Protein AF-A0A397VXV8-F1 (afdb_monomer)

Organism: NCBI:txid44941

Mean predicted aligned error: 9.86 Å

Solvent-accessible surface area (backbone atoms only — not comparable to full-atom values): 11620 Å² total; per-residue (Å²): 136,86,85,80,82,83,76,81,49,78,69,55,56,63,75,58,71,51,72,35,66,44,69,49,73,47,78,60,84,96,50,93,65,81,70,52,74,34,79,74,42,76,41,85,61,78,70,56,44,79,78,46,77,40,69,34,58,24,64,79,79,66,30,33,36,32,41,37,33,39,35,41,87,88,50,73,75,44,32,36,38,39,31,30,33,92,86,52,50,74,76,46,77,44,81,47,76,51,76,89,83,53,80,87,82,42,65,42,58,36,29,45,35,26,33,33,44,51,46,77,48,79,59,85,66,31,27,39,35,29,52,49,39,25,26,72,85,66,45,75,51,87,74,44,84,85,33,68,64,42,62,15,30,70,81,55,46,69,52,75,44,86,86,34,31,35,39,33,43,36,49,62,56,100,87,49,75,47,70,50,79,41,81,57,77,78,37,42,80,83,72,86,75,72,131

Foldseek 3Di:
DDDDDDDCDPVNVVVVPALDWDKDFQDDDVDPDDTDIETQDGDNDHAKDWPDKEKDAAQLVAAIKIKIWMQGPPDGIWIWIWTAHSVRHTPDIDTDQAPPNDDQPDWHAFRLFFIWRWDWDDDPQKIKIATFTAGNVRDTDPPGPPRHIAMATNVKDWDQDNQQKIWTWHYADPPDTDIDIHRDDRRYDNPPDDD

Structure (mmCIF, N/CA/C/O backbone):
data_AF-A0A397VXV8-F1
#
_entry.id   AF-A0A397VXV8-F1
#
loop_
_atom_site.group_PDB
_atom_site.id
_atom_site.type_symbol
_atom_site.label_atom_id
_atom_site.label_alt_id
_atom_site.label_comp_id
_atom_site.label_asym_id
_atom_site.label_entity_id
_atom_site.label_seq_id
_atom_site.pdbx_PDB_ins_code
_atom_site.Cartn_x
_atom_site.Cartn_y
_atom_site.Cartn_z
_atom_site.occupancy
_atom_site.B_iso_or_equiv
_atom_site.auth_seq_id
_atom_site.auth_comp_id
_atom_site.auth_asym_id
_atom_site.auth_atom_id
_atom_site.pdbx_PDB_model_num
ATOM 1 N N . MET A 1 1 ? -15.900 16.681 -17.731 1.00 28.14 1 MET A N 1
ATOM 2 C CA . MET A 1 1 ? -15.410 16.298 -16.390 1.00 28.14 1 MET A CA 1
ATOM 3 C C . MET A 1 1 ? -16.217 17.082 -15.369 1.00 28.14 1 MET A C 1
ATOM 5 O O . MET A 1 1 ? -16.084 18.295 -15.317 1.00 28.14 1 MET A O 1
ATOM 9 N N . THR A 1 2 ? -17.135 16.436 -14.651 1.00 23.17 2 THR A N 1
ATOM 10 C CA . THR A 1 2 ? -18.029 17.133 -13.712 1.00 23.17 2 THR A CA 1
ATOM 11 C C . THR A 1 2 ? -17.430 17.034 -12.317 1.00 23.17 2 THR A C 1
ATOM 13 O O . THR A 1 2 ? -17.533 15.993 -11.671 1.00 23.17 2 THR A O 1
ATOM 16 N N . ILE A 1 3 ? -16.760 18.095 -11.873 1.00 25.59 3 ILE A N 1
ATOM 17 C CA . ILE A 1 3 ? -16.232 18.193 -10.509 1.00 25.59 3 ILE A CA 1
ATOM 18 C C . ILE A 1 3 ? -17.436 18.326 -9.573 1.00 25.59 3 ILE A 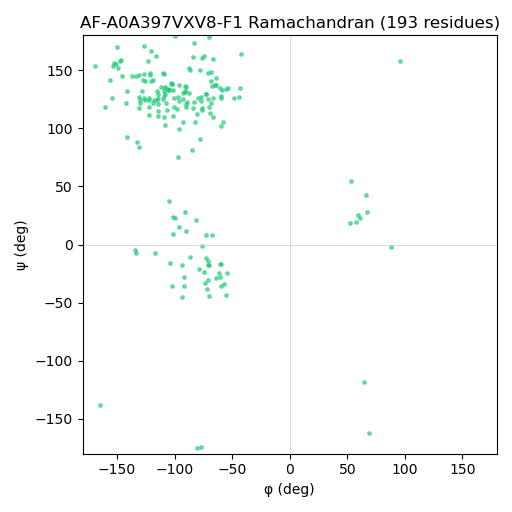C 1
ATOM 20 O O . ILE A 1 3 ? -18.177 19.304 -9.638 1.00 25.59 3 ILE A O 1
ATOM 24 N N . ARG A 1 4 ? -17.672 17.308 -8.741 1.00 30.30 4 ARG A N 1
ATOM 25 C CA . ARG A 1 4 ? -18.711 17.344 -7.708 1.00 30.30 4 ARG A CA 1
ATOM 26 C C . ARG A 1 4 ? -18.092 17.834 -6.409 1.00 30.30 4 ARG A C 1
ATOM 28 O O . ARG A 1 4 ? -17.369 17.099 -5.745 1.00 30.30 4 ARG A O 1
ATOM 35 N N . THR A 1 5 ? -18.383 19.076 -6.058 1.00 30.22 5 THR A N 1
ATOM 36 C CA . THR A 1 5 ? -18.005 19.662 -4.773 1.00 30.22 5 THR A CA 1
ATOM 37 C C . THR A 1 5 ? -19.007 19.195 -3.718 1.00 30.22 5 THR A C 1
ATOM 39 O O . THR A 1 5 ? -20.184 19.546 -3.781 1.00 30.22 5 THR A O 1
ATOM 42 N N . PHE A 1 6 ? -18.570 18.373 -2.764 1.00 40.28 6 PHE A N 1
ATOM 43 C CA . PHE A 1 6 ? -19.412 17.966 -1.640 1.00 40.28 6 PHE A CA 1
ATOM 44 C C . PHE A 1 6 ? -19.384 19.062 -0.573 1.00 40.28 6 PHE A C 1
ATOM 46 O O . PHE A 1 6 ? -18.397 19.227 0.140 1.00 40.28 6 PHE A O 1
ATOM 53 N N . THR A 1 7 ? -20.464 19.828 -0.455 1.00 37.56 7 THR A N 1
ATOM 54 C CA . THR A 1 7 ? -20.670 20.724 0.684 1.00 37.56 7 THR A CA 1
ATOM 55 C C . THR A 1 7 ? -21.090 19.893 1.895 1.00 37.56 7 THR A C 1
ATOM 57 O O . THR A 1 7 ? -22.139 19.249 1.901 1.00 37.56 7 THR A O 1
ATOM 60 N N . SER A 1 8 ? -20.246 19.883 2.928 1.00 40.56 8 SER A N 1
ATOM 61 C CA . SER A 1 8 ? -20.565 19.301 4.234 1.00 40.56 8 SER A CA 1
ATOM 62 C C . SER A 1 8 ? -21.815 19.984 4.793 1.00 40.56 8 SER A C 1
ATOM 64 O O . SER A 1 8 ? -21.759 21.127 5.247 1.00 40.56 8 SER A O 1
ATOM 66 N N . ASN A 1 9 ? -22.953 19.293 4.762 1.00 45.66 9 ASN A N 1
ATOM 67 C CA . ASN A 1 9 ? -24.168 19.771 5.409 1.00 45.66 9 ASN A CA 1
ATOM 68 C C . ASN A 1 9 ? -23.972 19.748 6.939 1.00 45.66 9 ASN A C 1
ATOM 70 O O . ASN A 1 9 ? -23.256 18.889 7.456 1.00 45.66 9 ASN A O 1
ATOM 74 N N . LYS A 1 10 ? -24.597 20.672 7.679 1.00 45.91 10 LYS A N 1
ATOM 75 C CA . LYS A 1 10 ? -24.373 20.880 9.131 1.00 45.91 10 LYS A CA 1
ATOM 76 C C . LYS A 1 10 ? -24.567 19.601 9.972 1.00 45.91 10 LYS A C 1
ATOM 78 O O . LYS A 1 10 ? -23.968 19.460 11.029 1.00 45.91 10 LYS A O 1
ATOM 83 N N . THR A 1 11 ? -25.360 18.653 9.474 1.00 46.97 11 THR A N 1
ATOM 84 C CA . THR A 1 11 ? -25.608 17.319 10.041 1.00 46.97 11 THR A CA 1
ATOM 85 C C . THR A 1 11 ? -24.450 16.326 9.880 1.00 46.97 11 THR A C 1
ATOM 87 O O . THR A 1 11 ? -24.231 15.528 10.784 1.00 46.97 11 THR A O 1
ATOM 90 N N . LEU A 1 12 ? -23.673 16.386 8.791 1.00 47.75 12 LEU A N 1
ATOM 91 C CA . LEU A 1 12 ? -22.463 15.566 8.616 1.00 47.75 12 LEU A CA 1
ATOM 92 C C . LEU A 1 12 ? -21.334 16.056 9.530 1.00 47.75 12 LEU A C 1
ATOM 94 O O . LEU A 1 12 ? -20.648 15.247 10.141 1.00 47.75 12 LEU A O 1
ATOM 98 N N . ALA A 1 13 ? -21.201 17.375 9.702 1.00 49.34 13 ALA A N 1
ATOM 99 C CA . ALA A 1 13 ? -20.210 17.968 10.601 1.00 49.34 13 ALA A CA 1
ATOM 100 C C . ALA A 1 13 ? -20.376 17.516 12.069 1.00 49.34 13 ALA A C 1
ATOM 102 O O . ALA A 1 13 ? -19.383 17.288 12.751 1.00 49.34 13 ALA A O 1
ATOM 103 N N . VAL A 1 14 ? -21.617 17.323 12.540 1.00 49.56 14 VAL A N 1
ATOM 104 C CA . VAL A 1 14 ? -21.907 16.782 13.886 1.00 49.56 14 VAL A CA 1
ATOM 105 C C . VAL A 1 14 ? -21.567 15.290 13.985 1.00 49.56 14 VAL A C 1
ATOM 107 O O . VAL A 1 14 ? -21.151 14.826 15.039 1.00 49.56 14 VAL A O 1
ATOM 110 N N . GLN A 1 15 ? -21.681 14.540 12.886 1.00 46.50 15 GLN A N 1
ATOM 111 C CA . GLN A 1 15 ? -21.292 13.127 12.819 1.00 46.50 15 GLN A CA 1
ATOM 112 C C . GLN A 1 15 ? -19.762 12.930 12.854 1.00 46.50 15 GLN A C 1
ATOM 114 O O . GLN A 1 15 ? -19.289 11.837 13.154 1.00 46.50 15 GLN A O 1
ATOM 119 N N . PHE A 1 16 ? -18.996 13.994 12.584 1.00 51.44 16 PHE A N 1
ATOM 120 C CA . PHE A 1 16 ? -17.533 14.021 12.592 1.00 51.44 16 PHE A CA 1
ATOM 121 C C . PHE A 1 16 ? -16.938 14.647 13.870 1.00 51.44 16 PHE A C 1
ATOM 123 O O . PHE A 1 16 ? -15.806 15.122 13.852 1.00 51.44 16 PHE A O 1
ATOM 130 N N . SER A 1 17 ? -17.676 14.654 14.987 1.00 51.19 17 SER A N 1
ATOM 131 C CA . SER A 1 17 ? -17.325 15.361 16.235 1.00 51.19 17 SER A CA 1
A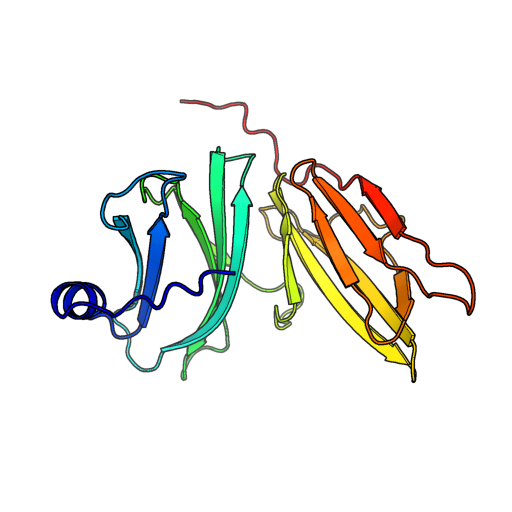TOM 132 C C . SER A 1 17 ? -16.182 14.744 17.057 1.00 51.19 17 SER A C 1
ATOM 134 O O . SER A 1 17 ? -15.971 15.131 18.207 1.00 51.19 17 SER A O 1
ATOM 136 N N . ALA A 1 18 ? -15.487 13.740 16.527 1.00 59.94 18 ALA A N 1
ATOM 137 C CA . ALA A 1 18 ? -14.331 13.150 17.184 1.00 59.94 18 ALA A CA 1
ATOM 138 C C . ALA A 1 18 ? -13.131 14.105 17.179 1.00 59.94 18 ALA A C 1
ATOM 140 O O . ALA A 1 18 ? -12.903 14.793 16.188 1.00 59.94 18 ALA A O 1
ATOM 141 N N . ASN A 1 19 ? -12.291 14.043 18.220 1.00 64.44 19 ASN A N 1
ATOM 142 C CA . ASN A 1 19 ? -10.973 14.692 18.199 1.00 64.44 19 ASN A CA 1
ATOM 143 C C . ASN A 1 19 ? -10.120 14.183 17.020 1.00 64.44 19 ASN A C 1
ATOM 145 O O . ASN A 1 19 ? -9.361 14.944 16.427 1.00 64.44 19 ASN A O 1
ATOM 149 N N . ALA A 1 20 ? -10.279 12.901 16.671 1.00 72.69 20 ALA A N 1
ATOM 150 C CA . ALA A 1 20 ? -9.690 12.264 15.502 1.00 72.69 20 ALA A CA 1
ATOM 151 C C . ALA A 1 20 ? -10.559 11.060 15.086 1.00 72.69 20 ALA A C 1
ATOM 153 O O . ALA A 1 20 ? -10.834 10.183 15.905 1.00 72.69 20 ALA A O 1
ATOM 154 N N . GLY A 1 21 ? -11.000 10.992 13.827 1.00 79.56 21 GLY A N 1
ATOM 155 C CA . GLY A 1 21 ? -11.766 9.852 13.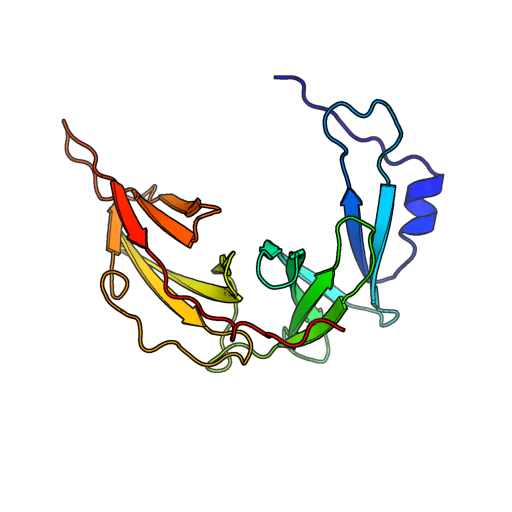316 1.00 79.56 21 GLY A CA 1
ATOM 156 C C . GLY A 1 21 ? -11.547 9.593 11.828 1.00 79.56 21 GLY A C 1
ATOM 157 O O . GLY A 1 21 ? -11.245 10.511 11.068 1.00 79.56 21 GLY A O 1
ATOM 158 N N . ILE A 1 22 ? -11.701 8.332 11.430 1.00 83.25 22 ILE A N 1
ATOM 159 C CA . ILE A 1 22 ? -11.688 7.871 10.042 1.00 83.25 22 ILE A CA 1
ATOM 160 C C . ILE A 1 22 ? -13.113 7.491 9.673 1.00 83.25 22 ILE A C 1
ATOM 162 O O . ILE A 1 22 ? -13.770 6.716 10.372 1.00 83.25 22 ILE A O 1
ATOM 166 N N . TYR A 1 23 ? -13.567 8.017 8.543 1.00 86.00 23 TYR A N 1
ATOM 167 C CA . TYR A 1 23 ? -14.920 7.829 8.049 1.00 86.00 23 TYR A CA 1
ATOM 168 C C . TYR A 1 23 ? -14.872 7.329 6.612 1.00 86.00 23 TYR A C 1
ATOM 170 O O . TYR A 1 23 ? -14.046 7.783 5.820 1.00 86.00 23 TYR A O 1
ATOM 178 N N . ALA A 1 24 ? -15.780 6.423 6.265 1.00 84.31 24 ALA A N 1
ATOM 179 C CA . ALA A 1 24 ? -15.989 5.998 4.888 1.00 84.31 24 ALA A CA 1
ATOM 180 C C . ALA A 1 24 ? -17.267 6.619 4.342 1.00 84.31 24 ALA A C 1
ATOM 182 O O . ALA A 1 24 ? -18.310 6.581 4.995 1.00 84.31 24 ALA A O 1
ATOM 183 N N . ILE A 1 25 ? -17.183 7.151 3.125 1.00 84.81 25 ILE A N 1
ATOM 184 C CA . ILE A 1 25 ? -18.330 7.644 2.367 1.00 84.81 25 ILE A CA 1
ATOM 185 C C . ILE A 1 25 ? -18.482 6.748 1.142 1.00 84.81 25 ILE A C 1
ATOM 187 O O . ILE A 1 25 ? -17.656 6.780 0.232 1.00 84.81 25 ILE A O 1
ATOM 191 N N . MET A 1 26 ? -19.540 5.943 1.123 1.00 79.25 26 MET A N 1
ATOM 192 C CA . MET A 1 26 ? -19.806 5.012 0.031 1.00 79.25 26 MET A CA 1
ATOM 193 C C . MET A 1 26 ? -20.636 5.692 -1.055 1.00 79.25 26 MET A C 1
ATOM 195 O O . MET A 1 26 ? -21.744 6.176 -0.801 1.00 79.25 26 MET A O 1
ATOM 199 N N . LEU A 1 27 ? -20.102 5.701 -2.277 1.00 76.69 27 LEU A N 1
ATOM 200 C CA . LEU A 1 27 ? -20.777 6.218 -3.464 1.00 76.69 27 LEU A CA 1
ATOM 201 C C . LEU A 1 27 ? -21.329 5.046 -4.280 1.00 76.69 27 LEU A C 1
ATOM 203 O O . LEU A 1 27 ? -20.576 4.268 -4.860 1.00 76.69 27 LEU A O 1
ATOM 207 N N . GLY A 1 28 ? -22.654 4.911 -4.320 1.00 70.62 28 GLY A N 1
ATOM 208 C CA . GLY A 1 28 ? -23.310 3.914 -5.161 1.00 70.62 28 GLY A CA 1
ATOM 209 C C . GLY A 1 28 ? -23.250 4.313 -6.636 1.00 70.62 28 GLY A C 1
ATOM 210 O O . GLY A 1 28 ? -23.639 5.425 -6.996 1.00 70.62 28 GLY A O 1
ATOM 211 N N . TYR A 1 29 ? -22.801 3.406 -7.502 1.00 73.62 29 TYR A N 1
ATOM 212 C CA . TYR A 1 29 ? -22.819 3.627 -8.949 1.00 73.62 29 TYR A CA 1
ATOM 213 C C . TYR A 1 29 ? -24.255 3.858 -9.440 1.00 73.62 29 TYR A C 1
ATOM 215 O O . TYR A 1 29 ? -25.153 3.079 -9.121 1.00 73.62 29 TYR A O 1
ATOM 223 N N . ASN A 1 30 ? -24.480 4.947 -10.184 1.00 70.50 30 ASN A N 1
ATOM 224 C CA . ASN A 1 30 ? -25.799 5.379 -10.669 1.00 70.50 30 ASN A CA 1
ATOM 225 C C . ASN A 1 30 ? -26.891 5.507 -9.589 1.00 70.50 30 ASN A C 1
ATOM 227 O O . ASN A 1 30 ? -28.076 5.552 -9.918 1.00 70.50 30 ASN A O 1
ATOM 231 N N . GLN A 1 31 ? -26.530 5.607 -8.306 1.00 68.69 31 GLN A N 1
ATOM 232 C CA . GLN A 1 31 ? -27.506 5.855 -7.253 1.00 68.69 31 GLN A CA 1
ATOM 233 C C . GLN A 1 31 ? -27.659 7.367 -7.034 1.00 68.69 31 GLN A C 1
ATOM 235 O O . GLN A 1 31 ? -26.700 8.029 -6.642 1.00 68.69 31 GLN A O 1
ATOM 240 N N . PRO A 1 32 ? -28.857 7.940 -7.245 1.00 58.59 32 PRO A N 1
ATOM 241 C CA . PRO A 1 32 ? -29.105 9.366 -7.028 1.00 58.59 32 PRO A CA 1
ATOM 242 C C . PRO A 1 32 ? -29.248 9.736 -5.540 1.00 58.59 32 PRO A C 1
ATOM 244 O O . PRO A 1 32 ? -29.473 10.901 -5.220 1.00 58.59 32 PRO A O 1
ATOM 247 N N . LYS A 1 33 ? -29.165 8.760 -4.624 1.00 58.72 33 LYS A N 1
ATOM 248 C CA . LYS A 1 33 ? -29.389 8.962 -3.188 1.00 58.72 33 LYS A CA 1
ATOM 249 C C . LYS A 1 33 ? -28.115 9.386 -2.463 1.00 58.72 33 LYS A C 1
ATOM 251 O O . LYS A 1 33 ? -27.003 9.064 -2.873 1.00 58.72 33 LYS A O 1
ATOM 256 N N . THR A 1 34 ? -28.331 10.127 -1.381 1.00 60.62 34 THR A N 1
ATOM 257 C CA . THR A 1 34 ? -27.323 10.662 -0.467 1.00 60.62 34 THR A CA 1
ATOM 258 C C . THR A 1 34 ? -26.237 9.631 -0.135 1.00 60.62 34 THR A C 1
ATOM 260 O O . THR A 1 34 ? -26.568 8.479 0.160 1.00 60.62 34 THR A O 1
ATOM 263 N N . PRO A 1 35 ? -24.951 10.030 -0.159 1.00 68.62 35 PRO A N 1
ATOM 264 C CA . PRO A 1 35 ? -23.855 9.153 0.232 1.00 68.62 35 PRO A CA 1
ATOM 265 C C . PRO A 1 35 ? -24.101 8.583 1.630 1.00 68.62 35 PRO A C 1
ATOM 267 O O . PRO A 1 35 ? -24.476 9.328 2.539 1.00 68.62 35 PRO A O 1
ATOM 270 N N . LYS A 1 36 ? -23.889 7.277 1.811 1.00 75.06 36 LYS A N 1
ATOM 271 C CA . LYS A 1 36 ? -23.896 6.680 3.151 1.00 75.06 36 LYS A CA 1
ATOM 272 C C . LYS A 1 36 ? -22.522 6.884 3.779 1.00 75.06 36 LYS A C 1
ATOM 274 O O . LYS A 1 36 ? -21.521 6.467 3.196 1.00 75.06 36 LYS A O 1
ATOM 279 N N . SER A 1 37 ? -22.491 7.531 4.939 1.00 79.38 37 SER A N 1
ATOM 280 C CA . SER A 1 37 ? -21.294 7.715 5.755 1.00 79.38 37 SER A CA 1
ATOM 281 C C . SER A 1 37 ? -21.298 6.751 6.939 1.00 79.38 37 SER A C 1
ATOM 283 O O . SER A 1 37 ? -22.327 6.545 7.585 1.00 79.38 37 SER A O 1
ATOM 285 N N . PHE A 1 38 ? -20.134 6.186 7.244 1.00 83.31 38 PHE A N 1
ATOM 286 C CA . PHE A 1 38 ? -19.921 5.319 8.400 1.00 83.31 38 PHE A CA 1
ATOM 287 C C . PHE A 1 38 ? -18.649 5.738 9.131 1.00 83.31 38 PHE A C 1
ATOM 289 O O . PHE A 1 38 ? -17.677 6.158 8.501 1.00 83.31 38 PHE A O 1
ATOM 296 N N . ILE A 1 39 ? -18.657 5.614 10.456 1.00 83.25 39 ILE A N 1
ATOM 297 C CA . ILE A 1 39 ? -17.467 5.808 11.286 1.00 83.25 39 ILE A CA 1
ATOM 298 C C . ILE A 1 39 ? -16.704 4.485 11.284 1.00 83.25 39 ILE A C 1
ATOM 300 O O . ILE A 1 39 ? -17.241 3.473 11.724 1.00 83.25 39 ILE A O 1
ATOM 304 N N . LEU A 1 40 ? -15.481 4.488 10.759 1.00 82.56 40 LEU A N 1
ATOM 305 C CA . LEU A 1 40 ? -14.625 3.301 10.718 1.00 82.56 40 LEU A CA 1
ATOM 306 C C . LEU A 1 40 ? -13.720 3.206 11.941 1.00 82.56 40 LEU A C 1
ATOM 308 O O . LEU A 1 40 ? -13.418 2.118 12.416 1.00 82.56 40 LEU A O 1
ATOM 312 N N . TYR A 1 41 ? -13.255 4.348 12.435 1.00 78.00 41 TYR A N 1
ATOM 313 C CA . TYR A 1 41 ? -12.390 4.404 13.599 1.00 78.00 41 TYR A CA 1
ATOM 314 C C . TYR A 1 41 ? -12.504 5.768 14.259 1.00 78.00 41 TYR A C 1
ATOM 316 O O . TYR A 1 41 ? -12.596 6.785 13.574 1.00 78.00 41 TYR A O 1
ATOM 324 N N . GLN A 1 42 ? -12.490 5.798 15.586 1.00 76.75 42 GLN A N 1
ATOM 325 C CA . GLN A 1 42 ? -12.586 7.027 16.353 1.00 76.75 42 GLN A CA 1
ATOM 326 C C . GLN A 1 42 ? -11.662 6.953 17.561 1.00 76.75 42 GLN A C 1
ATOM 328 O O . GLN A 1 42 ? -11.680 5.980 18.309 1.00 76.75 42 GLN A O 1
ATOM 333 N N . LEU A 1 43 ? -10.890 8.015 17.764 1.00 72.44 43 LEU A N 1
ATOM 334 C CA . LEU A 1 43 ? -10.073 8.210 18.947 1.00 72.44 43 LEU A CA 1
ATOM 335 C C . LEU A 1 43 ? -10.629 9.368 19.773 1.00 72.44 43 LEU A C 1
ATOM 337 O O . LEU A 1 43 ? -11.001 10.425 19.258 1.00 72.44 43 LEU A O 1
ATOM 341 N N . THR A 1 44 ? -10.690 9.143 21.080 1.00 69.62 44 THR A N 1
ATOM 342 C CA . THR A 1 44 ? -11.114 10.140 22.070 1.00 69.62 44 THR A CA 1
ATOM 343 C C . THR A 1 44 ? -9.929 10.902 22.657 1.00 69.62 44 THR A C 1
ATOM 345 O O . THR A 1 44 ? -10.106 11.992 23.200 1.00 69.62 44 THR A O 1
ATOM 348 N N . THR A 1 45 ? -8.714 10.369 22.517 1.00 67.56 45 THR A N 1
ATOM 349 C CA . THR A 1 45 ? -7.487 10.992 23.004 1.00 67.56 45 THR A CA 1
ATOM 350 C C . THR A 1 45 ? -7.210 12.321 22.285 1.00 67.56 45 THR A C 1
ATOM 352 O O . THR A 1 45 ? -7.396 12.436 21.073 1.00 67.56 45 THR A O 1
ATOM 355 N N . PRO A 1 46 ? -6.796 13.369 23.014 1.00 66.12 46 PRO A N 1
ATOM 356 C CA . PRO A 1 46 ? -6.390 14.627 22.399 1.00 66.12 46 PRO A CA 1
ATOM 357 C C . PRO A 1 46 ? -5.008 14.498 21.734 1.00 66.12 46 PRO A C 1
ATOM 359 O O . PRO A 1 46 ? -4.228 13.609 22.071 1.00 66.12 46 PRO A O 1
ATOM 362 N N . ASN A 1 47 ? -4.681 15.434 20.836 1.00 74.25 47 ASN A N 1
ATOM 363 C CA . ASN A 1 47 ? -3.363 15.573 20.189 1.00 74.25 47 ASN A CA 1
ATOM 364 C C . ASN A 1 47 ? -2.964 14.422 19.248 1.00 74.25 47 ASN A C 1
ATOM 366 O O . ASN A 1 47 ? -1.815 13.969 19.246 1.00 74.25 47 ASN A O 1
ATOM 370 N N . ILE A 1 48 ? -3.915 13.966 18.434 1.00 76.31 48 ILE A N 1
ATOM 371 C CA . ILE A 1 48 ? -3.688 12.958 17.401 1.00 76.31 48 ILE A CA 1
ATOM 372 C C . ILE A 1 48 ? -3.741 13.608 16.024 1.00 76.31 48 ILE A C 1
ATOM 374 O O . ILE A 1 48 ? -4.665 14.361 15.723 1.00 76.31 48 ILE A O 1
ATOM 378 N N . THR A 1 49 ? -2.789 13.246 15.167 1.00 81.81 49 THR A N 1
ATOM 379 C CA . THR A 1 49 ? -2.756 13.679 13.771 1.00 81.81 49 THR A CA 1
ATOM 380 C C . THR A 1 49 ? -2.674 12.467 12.854 1.00 81.81 49 THR A C 1
ATOM 382 O O . THR A 1 49 ? -1.745 11.669 12.963 1.00 81.81 49 THR A O 1
ATOM 385 N N . PHE A 1 50 ? -3.613 12.345 11.916 1.00 82.75 50 PHE A N 1
ATOM 386 C CA . PHE A 1 50 ? -3.481 11.400 10.807 1.00 82.75 50 PHE A CA 1
ATOM 387 C C . PHE A 1 50 ? -2.509 11.968 9.773 1.00 82.75 50 PHE A C 1
ATOM 389 O O . PHE A 1 50 ? -2.704 13.073 9.272 1.00 82.75 50 PHE A O 1
ATOM 396 N N . THR A 1 51 ? -1.457 11.220 9.462 1.00 84.94 51 THR A N 1
ATOM 397 C CA . THR A 1 51 ? -0.395 11.636 8.532 1.00 84.94 51 THR A CA 1
ATOM 398 C C . THR A 1 51 ? -0.502 10.966 7.168 1.00 84.94 51 THR A C 1
ATOM 400 O O . THR A 1 51 ? 0.103 11.440 6.211 1.00 84.94 51 THR A O 1
ATOM 403 N N . GLY A 1 52 ? -1.283 9.891 7.055 1.00 86.25 52 GLY A N 1
ATOM 404 C CA . GLY A 1 52 ? -1.503 9.182 5.799 1.00 86.25 52 GLY A CA 1
ATOM 405 C C . GLY A 1 52 ? -2.627 8.157 5.907 1.00 86.25 52 GLY A C 1
ATOM 406 O O . GLY A 1 52 ? -2.914 7.653 6.994 1.00 86.25 52 GLY A O 1
ATOM 407 N N . LEU A 1 53 ? -3.257 7.859 4.774 1.00 88.50 53 LEU A N 1
ATOM 408 C CA . LEU A 1 53 ? -4.294 6.842 4.640 1.00 88.50 53 LEU A CA 1
ATOM 409 C C . LEU A 1 53 ? -4.113 6.135 3.294 1.00 88.50 53 LEU A C 1
ATOM 411 O O . LEU A 1 53 ? -4.146 6.779 2.247 1.00 88.50 53 LEU A O 1
ATOM 415 N N . TYR A 1 54 ? -3.936 4.818 3.327 1.00 90.00 54 TYR A N 1
ATOM 416 C CA . TYR A 1 54 ? -3.699 3.990 2.146 1.00 90.00 54 TYR A CA 1
ATOM 417 C C . TYR A 1 54 ? -4.785 2.931 2.071 1.00 90.00 54 TYR A C 1
ATOM 419 O O . TYR A 1 54 ? -4.821 2.044 2.916 1.00 90.00 54 TYR A O 1
ATOM 427 N N . CYS A 1 55 ? -5.665 3.019 1.078 1.00 89.19 55 CYS A N 1
ATOM 428 C CA . CYS A 1 55 ? -6.818 2.133 0.949 1.00 89.19 55 CYS A CA 1
ATOM 429 C C . CYS A 1 55 ? -6.794 1.376 -0.376 1.00 89.19 55 CYS A C 1
ATOM 431 O O . CYS A 1 55 ? -6.360 1.910 -1.397 1.00 89.19 55 CYS A O 1
ATOM 433 N N . SER A 1 56 ? -7.309 0.152 -0.364 1.00 88.94 56 SER A N 1
ATOM 434 C CA . SER A 1 56 ? -7.634 -0.608 -1.568 1.00 88.94 56 SER A CA 1
ATOM 435 C C . SER A 1 56 ? -8.805 -1.549 -1.298 1.00 88.94 56 SER A C 1
ATOM 437 O O . SER A 1 56 ? -9.221 -1.752 -0.154 1.00 88.94 56 SER A O 1
ATOM 439 N N . VAL A 1 57 ? -9.323 -2.128 -2.375 1.00 87.25 57 VAL A N 1
ATOM 440 C CA . VAL A 1 57 ? -10.255 -3.251 -2.304 1.00 87.25 57 VAL A CA 1
ATOM 441 C C . VAL A 1 57 ? -9.506 -4.468 -1.767 1.00 87.25 57 VAL A C 1
ATOM 443 O O . VAL A 1 57 ? -8.381 -4.743 -2.186 1.00 87.25 57 VAL A O 1
ATOM 446 N N . ASP A 1 58 ? -10.144 -5.180 -0.848 1.00 86.06 58 ASP A N 1
ATOM 447 C CA . ASP A 1 58 ? -9.660 -6.430 -0.274 1.00 86.06 58 ASP A CA 1
ATOM 448 C C . ASP A 1 58 ? -10.534 -7.567 -0.816 1.00 86.06 58 ASP A C 1
ATOM 450 O O . ASP A 1 58 ? -11.690 -7.723 -0.408 1.00 86.06 58 ASP A O 1
ATOM 454 N N . PHE A 1 59 ? -10.019 -8.330 -1.784 1.00 84.31 59 PHE A N 1
ATOM 455 C CA . PHE A 1 59 ? -10.777 -9.436 -2.376 1.00 84.31 59 PHE A CA 1
ATOM 456 C C . PHE A 1 59 ? -10.783 -10.684 -1.500 1.00 84.31 59 PHE A C 1
ATOM 458 O O . PHE A 1 59 ? -11.681 -11.510 -1.651 1.00 84.31 59 PHE A O 1
ATOM 465 N N . VAL A 1 60 ? -9.828 -10.817 -0.577 1.00 79.56 60 VAL A N 1
ATOM 466 C CA . VAL A 1 60 ? -9.745 -11.969 0.327 1.00 79.56 60 VAL A CA 1
ATOM 467 C C . VAL A 1 60 ? -10.891 -11.920 1.333 1.00 79.56 60 VAL A C 1
ATOM 469 O O . VAL A 1 60 ? -11.567 -12.923 1.550 1.00 79.56 60 VAL A O 1
ATOM 472 N N . PHE A 1 61 ? -11.161 -10.740 1.891 1.00 78.19 61 PHE A N 1
ATOM 473 C CA . PHE A 1 61 ? -12.223 -10.532 2.881 1.00 78.19 61 PHE A CA 1
ATOM 474 C C . PHE A 1 61 ? -13.497 -9.894 2.300 1.00 78.19 61 PHE A C 1
ATOM 476 O O . PHE A 1 61 ? -14.403 -9.535 3.051 1.00 78.19 61 PHE A O 1
ATOM 483 N N . ILE A 1 62 ? -13.587 -9.776 0.968 1.00 84.38 62 ILE A N 1
ATOM 484 C CA . ILE A 1 62 ? -14.746 -9.251 0.221 1.00 84.38 62 ILE A CA 1
ATOM 485 C C . ILE A 1 62 ? -15.165 -7.860 0.732 1.00 84.38 62 ILE A C 1
ATOM 487 O O . ILE A 1 62 ? -16.311 -7.605 1.105 1.00 84.38 62 ILE A O 1
ATOM 491 N N . GLY A 1 63 ? -14.221 -6.927 0.762 1.00 89.19 63 GLY A N 1
ATOM 492 C CA . GLY A 1 63 ? -14.461 -5.594 1.297 1.00 89.19 63 GLY A CA 1
ATOM 493 C C . GLY A 1 63 ? -13.387 -4.597 0.905 1.00 89.19 63 GLY A C 1
ATOM 494 O O . GLY A 1 63 ? -12.936 -4.542 -0.239 1.00 89.19 63 GLY A O 1
ATOM 495 N N . HIS A 1 64 ? -13.002 -3.782 1.874 1.00 90.19 64 HIS A N 1
ATOM 496 C CA . HIS A 1 64 ? -11.983 -2.754 1.753 1.00 90.19 64 HIS A CA 1
ATOM 497 C C . HIS A 1 64 ? -11.013 -2.887 2.914 1.00 90.19 64 HIS A C 1
ATOM 499 O O . HIS A 1 64 ? -11.414 -3.206 4.037 1.00 90.19 64 HIS A O 1
ATOM 505 N N . SER A 1 65 ? -9.748 -2.591 2.646 1.00 91.12 65 SER A N 1
ATOM 506 C CA . SER A 1 65 ? -8.721 -2.504 3.673 1.00 91.12 65 SER A CA 1
ATOM 507 C C . SER A 1 65 ? -7.978 -1.186 3.545 1.00 91.12 65 SER A C 1
ATOM 509 O O . SER A 1 65 ? -7.557 -0.792 2.453 1.00 91.12 65 SER A O 1
ATOM 511 N N . CYS A 1 66 ? -7.813 -0.507 4.674 1.00 90.69 66 CYS A N 1
ATOM 512 C CA . CYS A 1 66 ? -7.069 0.734 4.779 1.00 90.69 66 CYS A CA 1
ATOM 513 C C . CYS A 1 66 ? -5.988 0.624 5.852 1.00 90.69 66 CYS A C 1
ATOM 515 O O . CYS A 1 66 ? -6.245 0.101 6.930 1.00 90.69 66 CYS A O 1
ATOM 517 N N . ILE A 1 67 ? -4.812 1.186 5.594 1.00 90.56 67 ILE A N 1
ATOM 518 C CA . ILE A 1 67 ? -3.795 1.445 6.615 1.00 90.56 67 ILE A CA 1
ATOM 519 C C . ILE A 1 67 ? -3.758 2.945 6.871 1.00 90.56 67 ILE A C 1
ATOM 521 O O . ILE A 1 67 ? -3.512 3.737 5.959 1.00 90.56 67 ILE A O 1
ATOM 525 N N . ALA A 1 68 ? -3.998 3.333 8.117 1.00 89.12 68 ALA A N 1
ATOM 526 C CA . ALA A 1 68 ? -3.875 4.704 8.581 1.00 89.12 68 ALA A CA 1
ATOM 527 C C . ALA A 1 68 ? -2.564 4.889 9.346 1.00 89.12 68 ALA A C 1
ATOM 529 O O . ALA A 1 68 ? -2.237 4.093 10.223 1.00 89.12 68 ALA A O 1
ATOM 530 N N . SER A 1 69 ? -1.838 5.957 9.032 1.00 88.19 69 SER A N 1
ATOM 531 C CA . SER A 1 69 ? -0.661 6.409 9.771 1.00 88.19 69 SER A CA 1
ATOM 532 C C . SER A 1 69 ? -1.082 7.499 10.749 1.00 88.19 69 SER A C 1
ATOM 534 O O . SER A 1 69 ? -1.688 8.500 10.353 1.00 88.19 69 SER A O 1
ATOM 536 N N . ILE A 1 70 ? -0.797 7.282 12.029 1.00 83.88 70 ILE A N 1
ATOM 537 C CA . ILE A 1 70 ? -1.285 8.099 13.134 1.00 83.88 70 ILE A CA 1
ATOM 538 C C . ILE A 1 70 ? -0.095 8.546 13.972 1.00 83.88 70 ILE A C 1
ATOM 540 O O . ILE A 1 70 ? 0.695 7.733 14.445 1.00 83.88 70 ILE A O 1
ATOM 544 N N . ARG A 1 71 ? 0.031 9.851 14.187 1.00 81.19 71 ARG A N 1
ATOM 545 C CA . ARG A 1 71 ? 1.063 10.444 15.032 1.00 81.19 71 ARG A CA 1
ATOM 546 C C . ARG A 1 71 ? 0.437 10.986 16.307 1.00 81.19 71 ARG A C 1
ATOM 548 O O . ARG A 1 71 ? -0.545 11.725 16.246 1.00 81.19 71 ARG A O 1
ATOM 555 N N . THR A 1 72 ? 1.038 10.660 17.446 1.00 76.75 72 THR A N 1
ATOM 556 C CA . THR A 1 72 ? 0.705 11.279 18.736 1.00 76.75 72 THR A CA 1
ATOM 557 C C . THR A 1 72 ? 1.908 12.040 19.272 1.00 76.75 72 THR A C 1
ATOM 559 O O . THR A 1 72 ? 3.038 11.838 18.826 1.00 76.75 72 THR A O 1
ATOM 562 N N . THR A 1 73 ? 1.677 12.937 20.224 1.00 72.19 73 THR A N 1
ATOM 563 C CA . THR A 1 73 ? 2.751 13.695 20.877 1.00 72.19 73 THR A CA 1
ATOM 564 C C . THR A 1 73 ? 3.568 12.862 21.869 1.00 72.19 73 THR A C 1
ATOM 566 O O . THR A 1 73 ? 4.713 13.216 22.132 1.00 72.19 73 THR A O 1
ATOM 569 N N . ALA A 1 74 ? 3.009 11.771 22.405 1.00 66.94 74 ALA A N 1
ATOM 570 C CA . ALA A 1 74 ? 3.626 10.954 23.459 1.00 66.94 74 ALA A CA 1
ATOM 571 C C . ALA A 1 74 ? 4.247 9.644 22.942 1.00 66.94 74 ALA A C 1
ATOM 573 O O . ALA A 1 74 ? 5.275 9.195 23.439 1.00 66.94 74 ALA A O 1
ATOM 574 N N . VAL A 1 75 ? 3.613 9.039 21.940 1.00 62.84 75 VAL A N 1
ATOM 575 C CA . VAL A 1 75 ? 3.987 7.772 21.314 1.00 62.84 75 VAL A CA 1
ATOM 576 C C . VAL A 1 75 ? 4.277 8.107 19.857 1.00 62.84 75 VAL A C 1
ATOM 578 O O . VAL A 1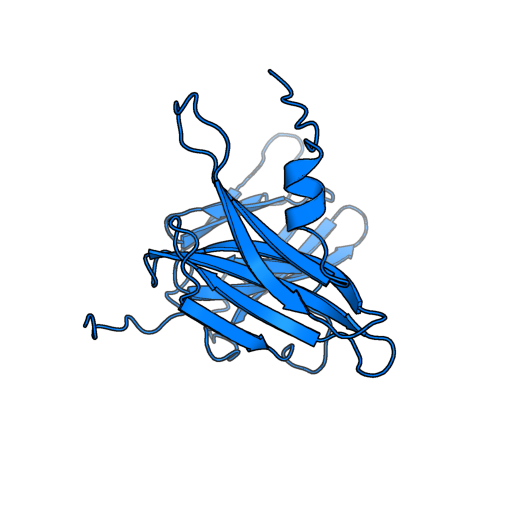 75 ? 3.439 8.706 19.179 1.00 62.84 75 VAL A O 1
ATOM 581 N N . SER A 1 76 ? 5.483 7.809 19.394 1.00 72.75 76 SER A N 1
ATOM 582 C CA . SER A 1 76 ? 5.897 7.916 17.991 1.00 72.75 76 SER A CA 1
ATOM 583 C C . SER A 1 76 ? 4.827 7.406 17.002 1.00 72.75 76 SER A C 1
ATOM 585 O O . SER A 1 76 ? 3.876 6.725 17.379 1.00 72.75 76 SER A O 1
ATOM 587 N N . THR A 1 77 ? 4.955 7.752 15.716 1.00 79.81 77 THR A N 1
ATOM 588 C CA . THR A 1 77 ? 3.996 7.349 14.671 1.00 79.81 77 THR A CA 1
ATOM 589 C C . THR A 1 77 ? 3.682 5.849 14.729 1.00 79.81 77 THR A C 1
ATOM 591 O O . THR A 1 77 ? 4.594 5.027 14.659 1.00 79.81 77 THR A O 1
ATOM 594 N N . PHE A 1 78 ? 2.399 5.504 14.814 1.00 82.00 78 PHE A N 1
ATOM 595 C CA . PHE A 1 78 ? 1.891 4.136 14.769 1.00 82.00 78 PHE A CA 1
ATOM 596 C C . PHE A 1 78 ? 0.924 3.962 13.595 1.00 82.00 78 PHE A C 1
ATOM 598 O O . PHE A 1 78 ? 0.492 4.939 12.977 1.00 82.00 78 PHE A O 1
ATOM 605 N N . TYR A 1 79 ? 0.599 2.713 13.270 1.00 86.81 79 TYR A N 1
ATOM 606 C CA . TYR A 1 79 ? -0.241 2.385 12.125 1.00 86.81 79 TYR A CA 1
ATOM 607 C C . TYR A 1 79 ? -1.400 1.501 12.559 1.00 86.81 79 TYR A C 1
ATOM 609 O O . TYR A 1 79 ? -1.269 0.693 13.477 1.00 86.81 79 TYR A O 1
ATOM 617 N N . VAL A 1 80 ? -2.544 1.667 11.906 1.00 87.44 80 VAL A N 1
ATOM 618 C CA . VAL A 1 80 ? -3.734 0.851 12.152 1.00 87.44 80 VAL A CA 1
ATOM 619 C C . VAL A 1 80 ? -4.265 0.359 10.819 1.00 87.44 80 VAL A C 1
ATOM 621 O O . VAL A 1 80 ? -4.516 1.164 9.919 1.00 87.44 80 VAL A O 1
ATOM 624 N N . ARG A 1 81 ? -4.448 -0.954 10.704 1.00 88.94 81 ARG A N 1
ATOM 625 C CA . ARG A 1 81 ? -5.171 -1.596 9.614 1.00 88.94 81 ARG A CA 1
ATOM 626 C C . ARG A 1 81 ? -6.647 -1.655 9.964 1.00 88.94 81 ARG A C 1
ATOM 628 O O . ARG A 1 81 ? -7.015 -2.112 11.040 1.00 88.94 81 ARG A O 1
ATOM 635 N N . ILE A 1 82 ? -7.489 -1.222 9.040 1.00 90.88 82 ILE A N 1
ATOM 636 C CA . ILE A 1 82 ? -8.940 -1.250 9.170 1.00 90.88 82 ILE A CA 1
ATOM 637 C C . ILE A 1 82 ? -9.488 -2.055 8.006 1.00 90.88 82 ILE A C 1
ATOM 639 O O . ILE A 1 82 ? -9.330 -1.643 6.855 1.00 90.88 82 ILE A O 1
ATOM 643 N N . ARG A 1 83 ? -10.161 -3.166 8.301 1.00 91.00 83 ARG A N 1
ATOM 644 C CA . ARG A 1 83 ? -10.914 -3.936 7.309 1.00 91.00 83 ARG A CA 1
ATOM 645 C C . ARG A 1 83 ? -12.398 -3.700 7.501 1.00 91.00 83 ARG A C 1
ATOM 647 O O . ARG A 1 83 ? -12.894 -3.771 8.624 1.00 91.00 83 ARG A O 1
ATOM 654 N N . PHE A 1 84 ? -13.118 -3.425 6.423 1.00 91.12 84 PHE A N 1
ATOM 655 C CA . PHE A 1 84 ? -14.549 -3.145 6.486 1.00 91.12 84 PHE A CA 1
ATOM 656 C C . PHE A 1 84 ? -15.268 -3.498 5.184 1.00 91.12 84 PHE A C 1
ATOM 658 O O . PHE A 1 84 ? -14.697 -3.477 4.097 1.00 91.12 84 PHE A O 1
ATOM 665 N N . LEU A 1 85 ? -16.555 -3.806 5.292 1.00 89.44 85 LEU A N 1
ATOM 666 C CA . LEU A 1 85 ? -17.422 -4.087 4.153 1.00 89.44 85 LEU A CA 1
ATOM 667 C C . LEU A 1 85 ? -17.978 -2.796 3.546 1.00 89.44 85 LEU A C 1
ATOM 669 O O . LEU A 1 85 ? -18.089 -1.764 4.209 1.00 89.44 85 LEU A O 1
ATOM 673 N N . SER A 1 86 ? -18.459 -2.873 2.303 1.00 84.62 86 SER A N 1
ATOM 674 C CA . SER A 1 86 ? -19.198 -1.774 1.655 1.00 84.62 86 SER A CA 1
ATOM 675 C C . SER A 1 86 ? -20.478 -1.364 2.410 1.00 84.62 86 SER A C 1
ATOM 677 O O . SER A 1 86 ? -21.006 -0.276 2.192 1.00 84.62 86 SER A O 1
ATOM 679 N N . SER A 1 87 ? -20.976 -2.215 3.317 1.00 82.88 87 SER A N 1
ATOM 680 C CA . SER A 1 87 ? -22.063 -1.899 4.255 1.00 82.88 87 SER A CA 1
ATOM 681 C C . SER A 1 87 ? -21.649 -0.950 5.386 1.00 82.88 87 SER A C 1
ATOM 683 O O . SER A 1 87 ? -22.524 -0.478 6.107 1.00 82.88 87 SER A O 1
ATOM 685 N N . GLY A 1 88 ? -20.348 -0.701 5.564 1.00 81.31 88 GLY A N 1
ATOM 686 C CA . GLY A 1 88 ? -19.777 0.024 6.700 1.00 81.31 88 GLY A CA 1
ATOM 687 C C . GLY A 1 88 ? -19.436 -0.860 7.903 1.00 81.31 88 GLY A C 1
ATOM 688 O O . GLY A 1 88 ? -18.913 -0.355 8.890 1.00 81.31 88 GLY A O 1
ATOM 689 N N . THR A 1 89 ? -19.714 -2.167 7.844 1.00 86.69 89 THR A N 1
ATOM 690 C CA . THR A 1 89 ? -19.379 -3.109 8.922 1.00 86.69 89 THR A CA 1
ATOM 691 C C . THR A 1 89 ? -17.866 -3.272 9.031 1.00 86.69 89 THR A C 1
ATOM 693 O O . THR A 1 89 ? -17.232 -3.687 8.063 1.00 86.69 89 THR A O 1
ATOM 696 N N . ILE A 1 90 ? -17.299 -2.981 10.203 1.00 89.31 90 ILE A N 1
ATOM 697 C CA . ILE A 1 90 ? -15.879 -3.204 10.502 1.00 89.31 90 ILE A CA 1
ATOM 698 C C . ILE A 1 90 ? -15.668 -4.697 10.765 1.00 89.31 90 ILE A C 1
ATOM 700 O O . ILE A 1 90 ? -16.368 -5.289 11.584 1.00 89.31 90 ILE A O 1
ATOM 704 N N . LEU A 1 91 ? -14.718 -5.295 10.052 1.00 88.44 91 LEU A N 1
ATOM 705 C CA . LEU A 1 91 ? -14.324 -6.695 10.189 1.00 88.44 91 LEU A CA 1
ATOM 706 C C . LEU A 1 91 ? -13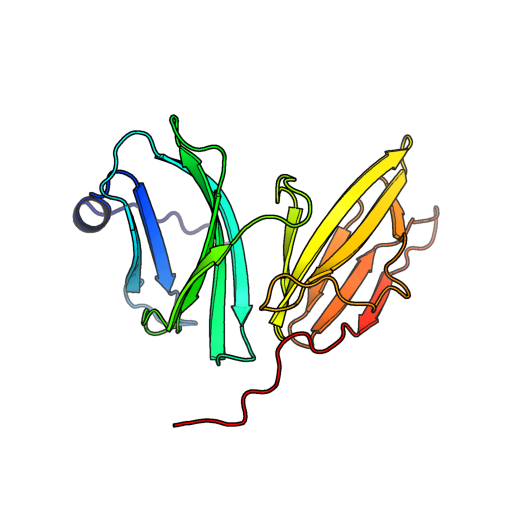.152 -6.850 11.157 1.00 88.44 91 LEU A C 1
ATOM 708 O O . LEU A 1 91 ? -13.174 -7.732 12.008 1.00 88.44 91 LEU A O 1
ATOM 712 N N . SER A 1 92 ? -12.137 -5.992 11.032 1.00 87.94 92 SER A N 1
ATOM 713 C CA . SER A 1 92 ? -10.987 -5.976 11.936 1.00 87.94 92 SER A CA 1
ATOM 714 C C . SER A 1 92 ? -10.386 -4.580 12.059 1.00 87.94 92 SER A C 1
ATOM 716 O O . SER A 1 92 ? -10.547 -3.728 11.176 1.00 87.94 92 SER A O 1
ATOM 718 N N . LEU A 1 93 ? -9.720 -4.356 13.189 1.00 87.56 93 LEU A N 1
ATOM 719 C CA . LEU A 1 93 ? -9.038 -3.120 13.533 1.00 87.56 93 LEU A CA 1
ATOM 720 C C . LEU A 1 93 ? -7.743 -3.484 14.260 1.00 87.56 93 LEU A C 1
ATOM 722 O O . LEU A 1 93 ? -7.731 -3.662 15.477 1.00 87.56 93 LEU A O 1
ATOM 726 N N . ASP A 1 94 ? -6.667 -3.606 13.495 1.00 86.50 94 ASP A N 1
ATOM 727 C CA . ASP A 1 94 ? -5.424 -4.211 13.958 1.00 86.50 94 ASP A CA 1
ATOM 728 C C . ASP A 1 94 ? -4.321 -3.153 13.997 1.00 86.50 94 ASP A C 1
ATOM 730 O O . ASP A 1 94 ? -4.067 -2.458 13.010 1.00 86.50 94 ASP A O 1
ATOM 734 N N . GLN A 1 95 ? -3.659 -2.998 15.143 1.00 83.62 95 GLN A N 1
ATOM 735 C CA . GLN A 1 95 ? -2.483 -2.137 15.225 1.00 83.62 95 GLN A CA 1
ATOM 736 C C . GLN A 1 95 ? -1.312 -2.813 14.507 1.00 83.62 95 GLN A C 1
ATOM 738 O O . GLN A 1 95 ? -0.990 -3.964 14.786 1.00 83.62 95 GLN A O 1
ATOM 743 N N . MET A 1 96 ? -0.664 -2.076 13.609 1.00 80.25 96 MET A N 1
ATOM 744 C CA . MET A 1 96 ? 0.482 -2.542 12.839 1.00 80.25 96 MET A CA 1
ATOM 745 C C . MET A 1 96 ? 1.759 -1.855 13.301 1.00 80.25 96 MET A C 1
ATOM 747 O O . MET A 1 96 ? 1.764 -0.663 13.640 1.00 80.25 96 MET A O 1
ATOM 751 N N . PHE A 1 97 ? 2.860 -2.595 13.227 1.00 73.06 97 PHE A N 1
ATOM 752 C CA . PHE A 1 97 ? 4.192 -2.060 13.455 1.00 73.06 97 PHE A CA 1
ATOM 753 C C . PHE A 1 97 ? 4.996 -2.140 12.160 1.00 73.06 97 PHE A C 1
ATOM 755 O O . PHE A 1 97 ? 5.042 -3.192 11.530 1.00 73.06 97 PHE A O 1
ATOM 762 N N . PRO A 1 98 ? 5.624 -1.034 11.736 1.00 69.00 98 PRO A N 1
ATOM 763 C CA . PRO A 1 98 ? 6.421 -1.030 10.528 1.00 69.00 98 PRO A CA 1
ATOM 764 C C . PRO A 1 98 ? 7.571 -2.037 10.657 1.00 69.00 98 PRO A C 1
ATOM 766 O O . PRO A 1 98 ? 8.286 -2.020 11.667 1.00 69.00 98 PRO A O 1
ATOM 769 N N . PRO A 1 99 ? 7.817 -2.860 9.630 1.00 65.94 99 PRO A N 1
ATOM 770 C CA . PRO A 1 99 ? 8.988 -3.714 9.602 1.00 65.94 99 PRO A CA 1
ATOM 771 C C . PRO A 1 99 ? 10.258 -2.848 9.695 1.00 65.94 99 PRO A C 1
ATOM 773 O O . PRO A 1 99 ? 10.393 -1.827 9.014 1.00 65.94 99 PRO A O 1
ATOM 776 N N . ASN A 1 100 ? 11.182 -3.244 10.578 1.00 61.97 100 ASN A N 1
ATOM 777 C CA . ASN A 1 100 ? 12.460 -2.573 10.877 1.00 61.97 100 ASN A CA 1
ATOM 778 C C . ASN A 1 100 ? 12.382 -1.193 11.566 1.00 61.97 100 ASN A C 1
ATOM 780 O O . ASN A 1 100 ? 13.288 -0.380 11.384 1.00 61.97 100 ASN A O 1
ATOM 784 N N . ASN A 1 101 ? 11.340 -0.899 12.357 1.00 58.75 101 ASN A N 1
ATOM 785 C CA . ASN A 1 101 ? 11.174 0.390 13.064 1.00 58.75 101 ASN A CA 1
ATOM 786 C C . ASN A 1 101 ? 11.178 1.626 12.132 1.00 58.75 101 ASN A C 1
ATOM 788 O O . ASN A 1 101 ? 11.429 2.749 12.576 1.00 58.75 101 ASN A O 1
ATOM 792 N N . GLY A 1 102 ? 10.930 1.423 10.833 1.00 63.25 102 GLY A N 1
ATOM 793 C CA . GLY A 1 102 ? 10.892 2.479 9.824 1.00 63.25 102 GLY A CA 1
ATOM 794 C C . GLY A 1 102 ? 9.568 3.248 9.799 1.00 63.25 102 GLY A C 1
ATOM 795 O O . GLY A 1 102 ? 8.673 3.025 10.606 1.00 63.25 102 GLY A O 1
ATOM 796 N N . SER A 1 103 ? 9.418 4.159 8.839 1.00 69.56 103 SER A N 1
ATOM 797 C CA . SER A 1 103 ? 8.142 4.831 8.563 1.00 69.56 103 SER A CA 1
ATOM 798 C C . SER A 1 103 ? 7.513 4.252 7.297 1.00 69.56 103 SER A C 1
ATOM 800 O O . SER A 1 103 ? 8.196 4.116 6.282 1.00 69.56 103 SER A O 1
ATOM 802 N N . LEU A 1 104 ? 6.217 3.934 7.331 1.00 72.00 104 LEU A N 1
ATOM 803 C CA . LEU A 1 104 ? 5.465 3.496 6.157 1.00 72.00 104 LEU A CA 1
ATOM 804 C C . LEU A 1 104 ? 4.971 4.727 5.392 1.00 72.00 104 LEU A C 1
ATOM 806 O O . LEU A 1 104 ? 3.844 5.181 5.570 1.00 72.00 104 LEU A O 1
ATOM 810 N N . THR A 1 105 ? 5.842 5.312 4.574 1.00 72.75 105 THR A N 1
ATOM 811 C CA . THR A 1 105 ? 5.532 6.541 3.820 1.00 72.75 105 THR A CA 1
ATOM 812 C C . THR A 1 105 ? 4.961 6.269 2.432 1.00 72.75 105 THR A C 1
ATOM 814 O O . THR A 1 105 ? 4.189 7.071 1.913 1.00 72.75 105 THR A O 1
ATOM 817 N N . ASN A 1 106 ? 5.307 5.129 1.835 1.00 84.00 106 ASN A N 1
ATOM 818 C CA . ASN A 1 106 ? 4.879 4.735 0.499 1.00 84.00 106 ASN A CA 1
ATOM 819 C C . ASN A 1 106 ? 4.381 3.293 0.537 1.00 84.00 106 ASN A C 1
ATOM 821 O O . ASN A 1 106 ? 5.144 2.349 0.338 1.00 84.00 106 ASN A O 1
ATOM 825 N N . LEU A 1 107 ? 3.092 3.143 0.823 1.00 88.50 107 LEU A N 1
ATOM 826 C CA . LEU A 1 107 ? 2.423 1.855 0.895 1.00 88.50 107 LEU A CA 1
ATOM 827 C C . LEU A 1 107 ? 1.448 1.677 -0.255 1.00 88.50 107 LEU A C 1
ATOM 829 O O . LEU A 1 107 ? 0.771 2.619 -0.675 1.00 88.50 107 LEU A O 1
ATOM 833 N N . ARG A 1 108 ? 1.303 0.430 -0.691 1.00 90.25 108 ARG A N 1
ATOM 834 C CA . ARG A 1 108 ? 0.199 0.005 -1.540 1.00 90.25 108 ARG A CA 1
ATOM 835 C C . ARG A 1 108 ? -0.431 -1.254 -0.966 1.00 90.25 108 ARG A C 1
ATOM 837 O O . ARG A 1 108 ? 0.223 -2.285 -0.886 1.00 90.25 108 ARG A O 1
ATOM 844 N N . MET A 1 109 ? -1.702 -1.164 -0.588 1.00 89.81 109 MET A N 1
ATOM 845 C CA . MET A 1 109 ? -2.495 -2.341 -0.230 1.00 89.81 109 MET A CA 1
ATOM 846 C C . MET A 1 109 ? -2.665 -3.237 -1.457 1.00 89.81 109 MET A C 1
ATOM 848 O O . MET A 1 109 ? -2.924 -2.732 -2.555 1.00 89.81 109 MET A O 1
ATOM 852 N N . LEU A 1 110 ? -2.516 -4.547 -1.270 1.00 91.25 110 LEU A N 1
ATOM 853 C CA . LEU A 1 110 ? -2.568 -5.513 -2.360 1.00 91.25 110 LEU A CA 1
ATOM 854 C C . LEU A 1 110 ? -3.924 -6.238 -2.379 1.00 91.25 110 LEU A C 1
ATOM 856 O O . LEU A 1 110 ? -4.436 -6.596 -1.318 1.00 91.25 110 LEU A O 1
ATOM 860 N N . PRO A 1 111 ? -4.529 -6.457 -3.563 1.00 88.94 111 PRO A N 1
ATOM 861 C CA . PRO A 1 111 ? -5.886 -6.998 -3.644 1.00 88.94 111 PRO A CA 1
ATOM 862 C C . PRO A 1 111 ? -6.037 -8.425 -3.102 1.00 88.94 111 PRO A C 1
ATOM 864 O O . PRO A 1 111 ? -7.114 -8.783 -2.630 1.00 88.94 111 PRO A O 1
ATOM 867 N N . LEU A 1 112 ? -4.971 -9.232 -3.171 1.00 89.75 112 LEU A N 1
ATOM 868 C CA . LEU A 1 112 ? -4.934 -10.615 -2.680 1.00 89.75 112 LEU A CA 1
ATOM 869 C C . LEU A 1 112 ? -4.155 -10.752 -1.359 1.00 89.75 112 LEU A C 1
ATOM 871 O O . LEU A 1 112 ? -3.453 -11.740 -1.132 1.00 89.75 112 LEU A O 1
ATOM 875 N N . GLY A 1 113 ? -4.296 -9.755 -0.486 1.00 88.00 113 GLY A N 1
ATOM 876 C CA . GLY A 1 113 ? -3.722 -9.766 0.855 1.00 88.00 113 GLY A CA 1
ATOM 877 C C . GLY A 1 113 ? -2.387 -9.054 0.966 1.00 88.00 113 GLY A C 1
ATOM 878 O O . GLY A 1 113 ? -1.662 -8.902 -0.015 1.00 88.00 113 GLY A O 1
ATOM 879 N N . GLY A 1 114 ? -2.052 -8.647 2.186 1.00 89.69 114 GLY A N 1
ATOM 880 C CA . GLY A 1 114 ? -0.798 -7.972 2.469 1.00 89.69 114 GLY A CA 1
ATOM 881 C C . GLY A 1 114 ? -0.699 -6.566 1.870 1.00 89.69 114 GLY A C 1
ATOM 882 O O . GLY A 1 114 ? -1.688 -5.915 1.510 1.00 89.69 114 GLY A O 1
ATOM 883 N N . TYR A 1 115 ? 0.529 -6.067 1.785 1.00 90.50 115 TYR A N 1
ATOM 884 C CA . TYR A 1 115 ? 0.847 -4.747 1.247 1.00 90.50 115 TYR A CA 1
ATOM 885 C C . TYR A 1 115 ? 2.258 -4.708 0.659 1.00 90.50 115 TYR A C 1
ATOM 887 O O . TYR A 1 115 ? 3.140 -5.466 1.047 1.00 90.50 115 TYR A O 1
ATOM 895 N N . ALA A 1 116 ? 2.493 -3.783 -0.268 1.00 91.19 116 ALA A N 1
ATOM 896 C CA . ALA A 1 116 ? 3.819 -3.456 -0.768 1.00 91.19 116 ALA A CA 1
ATOM 897 C C . ALA A 1 116 ? 4.332 -2.178 -0.097 1.00 91.19 116 ALA A C 1
ATOM 899 O O . ALA A 1 116 ? 3.677 -1.133 -0.149 1.00 91.19 116 ALA A O 1
ATOM 900 N N . LEU A 1 117 ? 5.524 -2.246 0.492 1.00 90.44 117 LEU A N 1
ATOM 901 C CA . LEU A 1 117 ? 6.311 -1.082 0.882 1.00 90.44 117 LEU A CA 1
ATOM 902 C C . LEU A 1 117 ? 7.219 -0.690 -0.286 1.00 90.44 117 LEU A C 1
ATOM 904 O O . LEU A 1 117 ? 8.042 -1.490 -0.738 1.00 90.44 117 LEU A O 1
ATOM 908 N N . ILE A 1 118 ? 7.063 0.539 -0.772 1.00 89.62 118 ILE A N 1
ATOM 909 C CA . ILE A 1 118 ? 7.748 1.035 -1.965 1.00 89.62 118 ILE A CA 1
ATOM 910 C C . ILE A 1 118 ? 8.853 2.010 -1.569 1.00 89.62 118 ILE A C 1
ATOM 912 O O . ILE A 1 118 ? 8.594 3.116 -1.093 1.00 89.62 118 ILE A O 1
ATOM 916 N N . THR A 1 119 ? 10.094 1.642 -1.855 1.00 89.06 119 THR A N 1
ATOM 917 C CA . THR A 1 119 ? 11.239 2.547 -1.736 1.00 89.06 119 THR A CA 1
ATOM 918 C C . THR A 1 119 ? 11.543 3.161 -3.095 1.00 89.06 119 THR A C 1
ATOM 920 O O . THR A 1 119 ? 11.518 2.468 -4.112 1.00 89.06 119 THR A O 1
ATOM 923 N N . ARG A 1 120 ? 11.832 4.466 -3.112 1.00 88.94 120 ARG A N 1
ATOM 924 C CA . ARG A 1 120 ? 12.233 5.210 -4.311 1.00 88.94 120 ARG A CA 1
ATOM 925 C C . ARG A 1 120 ? 13.587 5.854 -4.063 1.00 88.94 120 ARG A C 1
ATOM 927 O O . ARG A 1 120 ? 13.726 6.613 -3.105 1.00 88.94 120 ARG A O 1
ATOM 934 N N . VAL A 1 121 ? 14.559 5.571 -4.921 1.00 90.38 121 VAL A N 1
ATOM 935 C CA . VAL A 1 121 ? 15.884 6.200 -4.879 1.00 90.38 121 VAL A CA 1
ATOM 936 C C . VAL A 1 121 ? 16.101 6.977 -6.170 1.00 90.38 121 VAL A C 1
ATOM 938 O O . VAL A 1 121 ? 15.987 6.418 -7.259 1.00 90.38 121 VAL A O 1
ATOM 941 N N . TYR A 1 122 ? 16.396 8.268 -6.037 1.00 90.19 122 TYR A N 1
ATOM 942 C CA . TYR A 1 122 ? 16.587 9.180 -7.162 1.00 90.19 122 TYR A CA 1
ATOM 943 C C . TYR A 1 122 ? 18.068 9.257 -7.545 1.00 90.19 122 TYR A C 1
ATOM 945 O O . TYR A 1 122 ? 18.923 9.509 -6.696 1.00 90.19 122 TYR A O 1
ATOM 953 N N . HIS A 1 123 ? 18.358 9.099 -8.834 1.00 89.50 123 HIS A N 1
ATOM 954 C CA . HIS A 1 123 ? 19.683 9.264 -9.428 1.00 89.50 123 HIS A CA 1
ATOM 955 C C . HIS A 1 123 ? 19.579 10.165 -10.664 1.00 89.50 123 HIS A C 1
ATOM 957 O O . HIS A 1 123 ? 19.452 9.696 -11.794 1.00 89.50 123 HIS A O 1
ATOM 963 N N . GLY A 1 124 ? 19.599 11.484 -10.451 1.00 88.44 124 GLY A N 1
ATOM 964 C CA . GLY A 1 124 ? 19.382 12.452 -11.528 1.00 88.44 124 GLY A CA 1
ATOM 965 C C . GLY A 1 124 ? 17.968 12.333 -12.101 1.00 88.44 124 GLY A C 1
ATOM 966 O O . GLY A 1 124 ? 16.998 12.518 -11.373 1.00 88.44 124 GLY A O 1
ATOM 967 N N . GLN A 1 125 ? 17.855 12.008 -13.391 1.00 87.19 125 GLN A N 1
ATOM 968 C CA . GLN A 1 125 ? 16.572 11.837 -14.096 1.00 87.19 125 GLN A CA 1
ATOM 969 C C . GLN A 1 125 ? 16.019 10.401 -14.047 1.00 87.19 125 GLN A C 1
ATOM 971 O O . GLN A 1 125 ? 15.099 10.063 -14.787 1.00 87.19 125 GLN A O 1
ATOM 976 N N . ILE A 1 126 ? 16.593 9.541 -13.207 1.00 90.06 126 ILE A N 1
ATOM 977 C CA . ILE A 1 126 ? 16.226 8.130 -13.098 1.00 90.06 126 ILE A CA 1
ATOM 978 C C . ILE A 1 126 ? 15.758 7.836 -11.673 1.00 90.06 126 ILE A C 1
ATOM 980 O O . ILE A 1 126 ? 16.351 8.318 -10.703 1.00 90.06 126 ILE A O 1
ATOM 984 N N . ILE A 1 127 ? 14.720 7.009 -11.549 1.00 91.25 127 ILE A N 1
ATOM 985 C CA . ILE A 1 127 ? 14.224 6.491 -10.273 1.00 91.25 127 ILE A CA 1
ATOM 986 C C . ILE A 1 127 ? 14.410 4.981 -10.238 1.00 91.25 127 ILE A C 1
ATOM 988 O O . ILE A 1 127 ? 14.015 4.267 -11.157 1.00 91.25 127 ILE A O 1
ATOM 992 N N . ASN A 1 128 ? 14.966 4.487 -9.137 1.00 91.75 128 ASN A N 1
ATOM 993 C CA . ASN A 1 128 ? 14.976 3.069 -8.813 1.00 91.75 128 ASN A CA 1
ATOM 994 C C . ASN A 1 128 ? 13.880 2.772 -7.790 1.00 91.75 128 ASN A C 1
ATOM 996 O O . ASN A 1 128 ? 13.907 3.291 -6.669 1.00 91.75 128 ASN A O 1
ATOM 1000 N N . PHE A 1 129 ? 12.926 1.934 -8.183 1.00 91.38 129 PHE A N 1
ATOM 1001 C CA . PHE A 1 129 ? 11.905 1.386 -7.305 1.00 91.38 129 PHE A CA 1
ATOM 1002 C C . PHE A 1 129 ? 12.361 0.060 -6.706 1.00 91.38 129 PHE A C 1
ATOM 1004 O O . PHE A 1 129 ? 12.828 -0.823 -7.424 1.00 91.38 129 PHE A O 1
ATOM 1011 N N . THR A 1 130 ? 12.128 -0.112 -5.410 1.00 91.00 130 THR A N 1
ATOM 1012 C CA . THR A 1 130 ? 12.182 -1.415 -4.741 1.00 91.00 130 THR A CA 1
ATOM 1013 C C . THR A 1 130 ? 10.831 -1.671 -4.094 1.00 91.00 130 THR A C 1
ATOM 1015 O O . THR A 1 130 ? 10.349 -0.838 -3.324 1.00 91.00 130 THR A O 1
ATOM 1018 N N . PHE A 1 131 ? 10.229 -2.818 -4.404 1.00 91.62 131 PHE A N 1
ATOM 1019 C CA . PHE A 1 131 ? 8.941 -3.229 -3.851 1.00 91.62 131 PHE A CA 1
ATOM 1020 C C . PHE A 1 131 ? 9.161 -4.391 -2.885 1.00 91.62 131 PHE A C 1
ATOM 1022 O O . PHE A 1 131 ? 9.482 -5.500 -3.307 1.00 91.62 131 PHE A O 1
ATOM 1029 N N . ASN A 1 132 ? 8.982 -4.136 -1.592 1.00 90.75 132 ASN A N 1
ATOM 1030 C CA . ASN A 1 132 ? 9.015 -5.167 -0.560 1.00 90.75 132 ASN A CA 1
ATOM 1031 C C . ASN A 1 132 ? 7.583 -5.578 -0.234 1.00 90.75 132 ASN A C 1
ATOM 1033 O O . ASN A 1 132 ? 6.799 -4.746 0.224 1.00 90.75 132 ASN A O 1
ATOM 1037 N N . LEU A 1 133 ? 7.238 -6.835 -0.497 1.00 92.06 133 LEU A N 1
ATOM 1038 C CA . LEU A 1 133 ? 5.896 -7.355 -0.254 1.00 92.06 133 LEU A CA 1
ATOM 1039 C C . LEU A 1 133 ? 5.816 -7.941 1.153 1.00 92.06 133 LEU A C 1
ATOM 1041 O O . LEU A 1 133 ? 6.662 -8.749 1.519 1.00 92.06 133 LEU A O 1
ATOM 1045 N N . TYR A 1 134 ? 4.794 -7.570 1.909 1.00 89.94 134 TYR A N 1
ATOM 1046 C CA . TYR A 1 134 ? 4.514 -8.095 3.240 1.00 89.94 134 TYR A CA 1
ATOM 1047 C C . TYR A 1 134 ? 3.162 -8.788 3.241 1.00 89.94 134 TYR A C 1
ATOM 1049 O O . TYR A 1 134 ? 2.234 -8.317 2.581 1.00 89.94 134 TYR A O 1
ATOM 1057 N N . ASP A 1 135 ? 3.060 -9.898 3.962 1.00 89.44 135 ASP A N 1
ATOM 1058 C CA . ASP A 1 135 ? 1.799 -10.600 4.168 1.00 89.44 135 ASP A CA 1
ATOM 1059 C C . ASP A 1 135 ? 0.899 -9.901 5.204 1.00 89.44 135 ASP A C 1
ATOM 1061 O O . ASP A 1 135 ? 1.139 -8.773 5.652 1.00 89.44 135 ASP A O 1
ATOM 1065 N N . ASP A 1 136 ? -0.217 -10.544 5.534 1.00 86.06 136 ASP A N 1
ATOM 1066 C CA . ASP A 1 136 ? -1.148 -10.026 6.533 1.00 86.06 136 ASP A CA 1
ATOM 1067 C C . ASP A 1 136 ? -0.611 -10.084 7.971 1.00 86.06 136 ASP A C 1
ATOM 1069 O O . ASP A 1 136 ? -1.121 -9.343 8.809 1.00 86.06 136 ASP A O 1
ATOM 1073 N N . ASP A 1 137 ? 0.429 -10.885 8.221 1.00 86.25 137 ASP A N 1
ATOM 1074 C CA . ASP A 1 137 ? 1.119 -11.030 9.508 1.00 86.25 137 ASP A CA 1
ATOM 1075 C C . ASP A 1 137 ? 2.384 -10.144 9.595 1.00 86.25 137 ASP A C 1
ATOM 1077 O O . ASP A 1 137 ? 3.238 -10.361 10.458 1.00 86.25 137 ASP A O 1
ATOM 1081 N N . ASP A 1 138 ? 2.533 -9.166 8.693 1.00 85.44 138 ASP A N 1
ATOM 1082 C CA . ASP A 1 138 ? 3.690 -8.265 8.587 1.00 85.44 138 ASP A CA 1
ATOM 1083 C C . ASP A 1 138 ? 5.035 -8.972 8.308 1.00 85.44 138 ASP A C 1
ATOM 1085 O O . ASP A 1 138 ? 6.112 -8.415 8.550 1.00 85.44 138 ASP A O 1
ATOM 1089 N N . LYS A 1 139 ? 5.016 -10.184 7.741 1.00 88.38 139 LYS A N 1
ATOM 1090 C CA . LYS A 1 139 ? 6.233 -10.902 7.334 1.00 88.38 139 LYS A CA 1
ATOM 1091 C C . LYS A 1 139 ? 6.601 -10.571 5.897 1.00 88.38 139 LYS A C 1
ATOM 1093 O O . LYS A 1 139 ? 5.759 -10.557 5.001 1.00 88.38 139 LYS A O 1
ATOM 1098 N N . LEU A 1 140 ? 7.891 -10.326 5.675 1.00 89.88 140 LEU A N 1
ATOM 1099 C CA . LEU A 1 140 ? 8.437 -10.064 4.346 1.00 89.88 140 LEU A CA 1
ATOM 1100 C C . LEU A 1 140 ? 8.339 -11.328 3.480 1.00 89.88 140 LEU A C 1
ATOM 1102 O O . LEU A 1 140 ? 8.854 -12.382 3.848 1.00 89.88 140 LEU A O 1
ATOM 1106 N N . SER A 1 141 ? 7.720 -11.202 2.311 1.00 90.06 141 SER A N 1
ATOM 1107 C CA . SER A 1 141 ? 7.663 -12.260 1.308 1.00 90.06 141 SER A CA 1
ATOM 1108 C C . SER A 1 141 ? 9.041 -12.513 0.697 1.00 90.06 141 SER A C 1
ATOM 1110 O O . SER A 1 141 ? 9.775 -11.581 0.365 1.00 90.06 141 SER A O 1
ATOM 1112 N N . GLU A 1 142 ? 9.366 -13.782 0.454 1.00 88.25 142 GLU A N 1
ATOM 1113 C CA . GLU A 1 142 ? 10.571 -14.168 -0.292 1.00 88.25 142 GLU A CA 1
ATOM 1114 C C . GLU A 1 142 ? 10.476 -13.829 -1.791 1.00 88.25 142 GLU A C 1
ATOM 1116 O O . GLU A 1 142 ? 11.488 -13.823 -2.503 1.00 88.25 142 GLU A O 1
ATOM 1121 N N . TYR A 1 143 ? 9.272 -13.515 -2.284 1.00 85.12 143 TYR A N 1
ATOM 1122 C CA . TYR A 1 143 ? 9.044 -13.140 -3.673 1.00 85.12 143 TYR A CA 1
ATOM 1123 C C . TYR A 1 143 ? 9.718 -11.804 -3.995 1.00 85.12 143 TYR A C 1
ATOM 1125 O O . TYR A 1 143 ? 9.297 -10.738 -3.550 1.00 85.12 143 TYR A O 1
ATOM 1133 N N . ASN A 1 144 ? 10.776 -11.866 -4.799 1.00 76.69 144 ASN A N 1
ATOM 1134 C CA . ASN A 1 144 ? 11.649 -10.722 -5.049 1.00 76.69 144 ASN A CA 1
ATOM 1135 C C . ASN A 1 144 ? 11.981 -10.509 -6.537 1.00 76.69 144 ASN A C 1
ATOM 1137 O O . ASN A 1 144 ? 12.574 -9.492 -6.894 1.00 76.69 144 ASN A O 1
ATOM 1141 N N . PHE A 1 145 ? 11.584 -11.425 -7.420 1.00 73.62 145 PHE A N 1
ATOM 1142 C CA . PHE A 1 145 ? 11.796 -11.326 -8.862 1.00 73.62 145 PHE A CA 1
ATOM 1143 C C . PHE A 1 145 ? 10.459 -11.063 -9.561 1.00 73.62 145 PHE A C 1
ATOM 1145 O O . PHE A 1 145 ? 9.532 -11.835 -9.332 1.00 73.62 145 PHE A O 1
ATOM 1152 N N . PRO A 1 146 ? 10.329 -10.033 -10.419 1.00 74.94 146 PRO A N 1
ATOM 1153 C CA . PRO A 1 146 ? 11.324 -9.047 -10.871 1.00 74.94 146 PRO A CA 1
ATOM 1154 C C . PRO A 1 146 ? 11.379 -7.753 -10.014 1.00 74.94 146 PRO A C 1
ATOM 1156 O O . PRO A 1 146 ? 11.728 -6.689 -10.513 1.00 74.94 146 PRO A O 1
ATOM 1159 N N . LEU A 1 147 ? 11.025 -7.810 -8.725 1.00 78.62 147 LEU A N 1
ATOM 1160 C CA . LEU A 1 147 ? 10.771 -6.637 -7.868 1.00 78.62 147 LEU A CA 1
ATOM 1161 C C . LEU A 1 147 ? 11.992 -6.017 -7.158 1.00 78.62 147 LEU A C 1
ATOM 1163 O O . LEU A 1 147 ? 11.864 -4.939 -6.572 1.00 78.62 147 LEU A O 1
ATOM 1167 N N . LYS A 1 148 ? 13.158 -6.679 -7.178 1.00 76.12 148 LYS A N 1
ATOM 1168 C CA . LYS A 1 148 ? 14.361 -6.266 -6.424 1.00 76.12 148 LYS A CA 1
ATOM 1169 C C . LYS A 1 148 ? 14.808 -4.836 -6.724 1.00 76.12 148 LYS A C 1
ATOM 1171 O O . LYS A 1 148 ? 15.143 -4.099 -5.799 1.00 76.12 148 LYS A O 1
ATOM 1176 N N . GLN A 1 149 ? 14.800 -4.449 -7.996 1.00 85.31 149 GLN A N 1
ATOM 1177 C CA . GLN A 1 149 ? 15.061 -3.077 -8.409 1.00 85.31 149 GLN A CA 1
ATOM 1178 C C . GLN A 1 149 ? 14.519 -2.854 -9.819 1.00 85.31 149 GLN A C 1
ATOM 1180 O O . GLN A 1 149 ? 14.966 -3.502 -10.763 1.00 85.31 149 GLN A O 1
ATOM 1185 N N . ILE A 1 150 ? 13.564 -1.938 -9.958 1.00 89.69 150 ILE A N 1
ATOM 1186 C CA . ILE A 1 150 ? 12.979 -1.566 -11.246 1.00 89.69 150 ILE A CA 1
ATOM 1187 C C . ILE A 1 150 ? 13.351 -0.119 -11.537 1.00 89.69 150 ILE A C 1
ATOM 1189 O O . ILE A 1 150 ? 13.035 0.783 -10.762 1.00 89.69 150 ILE A O 1
ATOM 1193 N N . THR A 1 151 ? 14.036 0.093 -12.655 1.00 90.62 151 THR A N 1
ATOM 1194 C CA . THR A 1 151 ? 14.491 1.415 -13.082 1.00 90.62 151 THR A CA 1
ATOM 1195 C C . THR A 1 151 ? 13.461 2.065 -14.003 1.00 90.62 151 THR A C 1
ATOM 1197 O O . THR A 1 151 ? 13.083 1.502 -15.032 1.00 90.62 151 THR A O 1
ATOM 1200 N N . ALA A 1 152 ? 13.036 3.270 -13.639 1.00 89.94 152 ALA A N 1
ATOM 1201 C CA . ALA A 1 152 ? 12.097 4.104 -14.376 1.00 89.94 152 ALA A CA 1
ATOM 1202 C C . ALA A 1 152 ? 12.684 5.505 -14.616 1.00 89.94 152 ALA A C 1
ATOM 1204 O O . ALA A 1 152 ? 13.729 5.865 -14.066 1.00 89.94 152 ALA A O 1
ATOM 1205 N N . ASN A 1 153 ? 12.004 6.302 -15.436 1.00 88.12 153 ASN A N 1
ATOM 1206 C CA . ASN A 1 153 ? 12.321 7.720 -15.601 1.00 88.12 153 ASN A CA 1
ATOM 1207 C C . ASN A 1 153 ? 11.956 8.534 -14.335 1.00 88.12 153 ASN A C 1
ATOM 1209 O O . ASN A 1 153 ? 11.458 7.999 -13.340 1.00 88.12 153 ASN A O 1
ATOM 1213 N N . PHE A 1 154 ? 12.225 9.841 -14.367 1.00 84.44 154 PHE A N 1
ATOM 1214 C CA . PHE A 1 154 ? 11.960 10.759 -13.254 1.00 84.44 154 PHE A CA 1
ATOM 1215 C C . PHE A 1 154 ? 10.471 10.866 -12.879 1.00 84.44 154 PHE A C 1
ATOM 1217 O O . PHE A 1 154 ? 10.149 11.144 -11.728 1.00 84.44 154 PHE A O 1
ATOM 1224 N N . ASP A 1 155 ? 9.569 10.579 -13.816 1.00 82.69 155 ASP A N 1
ATOM 1225 C CA . ASP A 1 155 ? 8.118 10.565 -13.596 1.00 82.69 155 ASP A CA 1
ATOM 1226 C C . ASP A 1 155 ? 7.574 9.145 -13.380 1.00 82.69 155 ASP A C 1
ATOM 1228 O O . ASP A 1 155 ? 6.392 8.878 -13.601 1.00 82.69 155 ASP A O 1
ATOM 1232 N N . GLY A 1 156 ? 8.444 8.222 -12.948 1.00 83.75 156 GLY A N 1
ATOM 1233 C CA . GLY A 1 156 ? 8.148 6.801 -12.829 1.00 83.75 156 GLY A CA 1
ATOM 1234 C C . GLY A 1 156 ? 6.782 6.519 -12.198 1.00 83.75 156 GLY A C 1
ATOM 1235 O O . GLY A 1 156 ? 6.463 6.985 -11.100 1.00 83.75 156 GLY A O 1
ATOM 1236 N N . ALA A 1 157 ? 5.985 5.714 -12.895 1.00 90.12 157 ALA A N 1
ATOM 1237 C CA . ALA A 1 157 ? 4.615 5.395 -12.524 1.00 90.12 157 ALA A CA 1
ATOM 1238 C C . ALA A 1 157 ? 4.436 3.887 -12.349 1.00 90.12 157 ALA A C 1
ATOM 1240 O O . ALA A 1 157 ? 5.031 3.083 -13.067 1.00 90.12 157 ALA A O 1
ATOM 1241 N N . PHE A 1 158 ? 3.587 3.495 -11.406 1.00 92.31 158 PHE A N 1
ATOM 1242 C CA . PHE A 1 158 ? 3.158 2.112 -11.255 1.00 92.31 158 PHE A CA 1
ATOM 1243 C C . PHE A 1 158 ? 1.724 2.059 -10.739 1.00 92.31 158 PHE A C 1
ATOM 1245 O O . PHE A 1 158 ? 1.247 3.004 -10.104 1.00 92.31 158 PHE A O 1
ATOM 1252 N N . ASP A 1 159 ? 1.059 0.935 -10.971 1.00 92.62 159 ASP A N 1
ATOM 1253 C CA . ASP A 1 159 ? -0.234 0.642 -10.370 1.00 92.62 159 ASP A CA 1
ATOM 1254 C C . ASP A 1 159 ? -0.387 -0.858 -10.103 1.00 92.62 159 ASP A C 1
ATOM 1256 O O . ASP A 1 159 ? 0.298 -1.684 -10.706 1.00 92.62 159 ASP A O 1
ATOM 1260 N N . VAL A 1 160 ? -1.286 -1.211 -9.187 1.00 91.94 160 VAL A N 1
ATOM 1261 C CA . VAL A 1 160 ? -1.663 -2.605 -8.923 1.00 91.94 160 VAL A CA 1
ATOM 1262 C C . VAL A 1 160 ? -3.116 -2.783 -9.320 1.00 91.94 160 VAL A C 1
ATOM 1264 O O . VAL A 1 160 ? -4.014 -2.181 -8.725 1.00 91.94 160 VAL A O 1
ATOM 1267 N N . LEU A 1 161 ? -3.324 -3.612 -10.336 1.00 91.19 161 LEU A N 1
ATOM 1268 C CA . LEU A 1 161 ? -4.625 -3.945 -10.886 1.00 91.19 161 LEU A CA 1
ATOM 1269 C C . LEU A 1 161 ? -5.377 -4.926 -9.984 1.00 91.19 161 LEU A C 1
ATOM 1271 O O . LEU A 1 161 ? -4.793 -5.662 -9.189 1.00 91.19 161 LEU A O 1
ATOM 1275 N N . GLN A 1 162 ? -6.695 -4.989 -10.170 1.00 86.81 162 GLN A N 1
ATOM 1276 C CA . GLN A 1 162 ? -7.585 -5.852 -9.387 1.00 86.81 162 GLN A CA 1
ATOM 1277 C C . GLN A 1 162 ? -7.262 -7.350 -9.513 1.00 86.81 162 GLN A C 1
ATOM 1279 O O . GLN A 1 162 ? -7.488 -8.111 -8.581 1.00 86.81 162 GLN A O 1
ATOM 1284 N N . ASN A 1 163 ? -6.682 -7.778 -10.632 1.00 87.56 163 ASN A N 1
ATOM 1285 C CA . ASN A 1 163 ? -6.245 -9.158 -10.863 1.00 87.56 163 ASN A CA 1
ATOM 1286 C C . ASN A 1 163 ? -4.872 -9.476 -10.226 1.00 87.56 163 ASN A C 1
ATOM 1288 O O . ASN A 1 163 ? -4.190 -10.393 -10.678 1.00 87.56 163 ASN A O 1
ATOM 1292 N N . ASN A 1 164 ? -4.441 -8.700 -9.225 1.00 89.06 164 ASN A N 1
ATOM 1293 C CA . ASN A 1 164 ? -3.149 -8.834 -8.543 1.00 89.06 164 ASN A CA 1
ATOM 1294 C C . ASN A 1 164 ? -1.929 -8.695 -9.472 1.00 89.06 164 ASN A C 1
ATOM 1296 O O . ASN A 1 164 ? -0.859 -9.232 -9.196 1.00 89.06 164 ASN A O 1
ATOM 1300 N N . THR A 1 165 ? -2.084 -7.991 -10.594 1.00 92.12 165 THR A N 1
ATOM 1301 C CA . THR A 1 165 ? -0.978 -7.669 -11.499 1.00 92.12 165 THR A CA 1
ATOM 1302 C C . THR A 1 165 ? -0.465 -6.271 -11.193 1.00 92.12 165 THR A C 1
ATOM 1304 O O . THR A 1 165 ? -1.235 -5.312 -11.186 1.00 92.12 165 THR A O 1
ATOM 1307 N N . MET A 1 166 ? 0.836 -6.138 -10.965 1.00 93.25 166 MET A N 1
ATOM 1308 C CA . MET A 1 166 ? 1.500 -4.847 -10.884 1.00 93.25 166 MET A CA 1
ATOM 1309 C C . MET A 1 166 ? 2.006 -4.433 -12.263 1.00 93.25 166 MET A C 1
ATOM 1311 O O . MET A 1 166 ? 2.671 -5.209 -12.949 1.00 93.25 166 MET A O 1
ATOM 1315 N N . LEU A 1 167 ? 1.714 -3.195 -12.642 1.00 94.12 167 LEU A N 1
ATOM 1316 C CA . LEU A 1 167 ? 2.250 -2.545 -13.827 1.00 94.12 167 LEU A CA 1
ATOM 1317 C C . LEU A 1 167 ? 3.252 -1.481 -13.400 1.00 94.12 167 LEU A C 1
ATOM 1319 O O . LEU A 1 167 ? 2.950 -0.693 -12.509 1.00 94.12 167 LEU A O 1
ATOM 1323 N N . VAL A 1 168 ? 4.412 -1.425 -14.048 1.00 92.62 168 VAL A N 1
ATOM 1324 C CA . VAL A 1 168 ? 5.413 -0.370 -13.831 1.00 92.62 168 VAL A CA 1
ATOM 1325 C C . VAL A 1 168 ? 5.826 0.205 -15.175 1.00 92.62 168 VAL A C 1
ATOM 1327 O O . VAL A 1 168 ? 6.259 -0.536 -16.057 1.00 92.62 168 VAL A O 1
ATOM 1330 N N . ALA A 1 169 ? 5.698 1.519 -15.335 1.00 91.75 169 ALA A N 1
ATOM 1331 C CA . ALA A 1 169 ? 6.252 2.233 -16.474 1.00 91.75 169 ALA A CA 1
ATOM 1332 C C . ALA A 1 169 ? 7.780 2.251 -16.344 1.00 91.75 169 ALA A C 1
ATOM 1334 O O . ALA A 1 169 ? 8.328 2.751 -15.358 1.00 91.75 169 ALA A O 1
ATOM 1335 N N . LEU A 1 170 ? 8.460 1.650 -17.316 1.00 89.31 170 LEU A N 1
ATOM 1336 C CA . LEU A 1 170 ? 9.916 1.615 -17.370 1.00 89.31 170 LEU A CA 1
ATOM 1337 C C . LEU A 1 170 ? 10.462 2.898 -18.000 1.00 89.31 170 LEU A C 1
ATOM 1339 O O . LEU A 1 170 ? 9.715 3.734 -18.504 1.00 89.31 170 LEU A O 1
ATOM 1343 N N . ASN A 1 171 ? 11.786 3.043 -17.973 1.00 85.44 171 ASN A N 1
ATOM 1344 C CA . ASN A 1 171 ? 12.457 4.149 -18.642 1.00 85.44 171 ASN A CA 1
ATOM 1345 C C . ASN A 1 171 ? 12.086 4.216 -20.136 1.00 85.44 171 ASN A C 1
ATOM 1347 O O . ASN A 1 171 ? 12.119 3.211 -20.849 1.00 85.44 171 ASN A O 1
ATOM 1351 N N . GLU A 1 172 ? 11.765 5.419 -20.594 1.00 83.00 172 GLU A N 1
ATOM 1352 C CA . GLU A 1 172 ? 11.437 5.708 -21.982 1.00 83.00 172 GLU A CA 1
ATOM 1353 C C . GLU A 1 172 ? 12.716 5.995 -22.777 1.00 83.00 172 GLU A C 1
ATOM 1355 O O . GLU A 1 172 ? 13.710 6.511 -22.265 1.00 83.00 172 GLU A O 1
ATOM 1360 N N . THR A 1 173 ? 12.692 5.675 -24.065 1.00 78.88 173 THR A N 1
ATOM 1361 C CA . THR A 1 173 ? 13.647 6.226 -25.028 1.00 78.88 173 THR A CA 1
ATOM 1362 C C . THR A 1 173 ? 12.981 7.371 -25.787 1.00 78.88 173 THR A C 1
ATOM 1364 O O . THR A 1 173 ? 11.798 7.650 -25.615 1.00 78.88 173 THR A O 1
ATOM 1367 N N . THR A 1 174 ? 13.708 8.011 -26.701 1.00 78.44 174 THR A N 1
ATOM 1368 C CA . THR A 1 174 ? 13.149 9.059 -27.571 1.00 78.44 174 THR A CA 1
ATOM 1369 C C . THR A 1 174 ? 11.996 8.585 -28.464 1.00 78.44 174 THR A C 1
ATOM 1371 O O . THR A 1 174 ? 11.282 9.421 -29.010 1.00 78.44 174 THR A O 1
ATOM 1374 N N . THR A 1 175 ? 11.818 7.272 -28.653 1.00 83.06 175 THR A N 1
ATOM 1375 C CA . THR A 1 175 ? 10.836 6.714 -29.604 1.00 83.06 175 THR A CA 1
ATOM 1376 C C . THR A 1 175 ? 10.002 5.561 -29.053 1.00 83.06 175 THR A C 1
ATOM 1378 O O . THR A 1 175 ? 9.090 5.093 -29.732 1.00 83.06 175 THR A O 1
ATOM 1381 N N . SER A 1 176 ? 10.277 5.089 -27.836 1.00 84.94 176 SER A N 1
ATOM 1382 C CA . SER A 1 176 ? 9.596 3.925 -27.271 1.00 84.94 176 SER A CA 1
ATOM 1383 C C . SER A 1 176 ? 9.413 4.045 -25.768 1.00 84.94 176 SER A C 1
ATOM 1385 O O . SER A 1 176 ? 10.325 4.466 -25.061 1.00 84.94 176 SER A O 1
ATOM 1387 N N . TRP A 1 177 ? 8.295 3.534 -25.276 1.00 86.25 177 TRP A N 1
ATOM 1388 C CA . TRP A 1 177 ? 8.047 3.305 -23.858 1.00 86.25 177 TRP A CA 1
ATOM 1389 C C . TRP A 1 177 ? 7.717 1.828 -23.632 1.00 86.25 177 TRP A C 1
ATOM 1391 O O . TRP A 1 177 ? 7.334 1.112 -24.562 1.00 86.25 177 TRP A O 1
ATOM 1401 N N . GLN A 1 178 ? 7.907 1.353 -22.404 1.00 89.56 178 GLN A N 1
ATOM 1402 C CA . GLN A 1 178 ? 7.644 -0.032 -22.022 1.00 89.56 178 GLN A CA 1
ATOM 1403 C C . GLN A 1 178 ? 6.929 -0.079 -20.675 1.00 89.56 178 GLN A C 1
ATO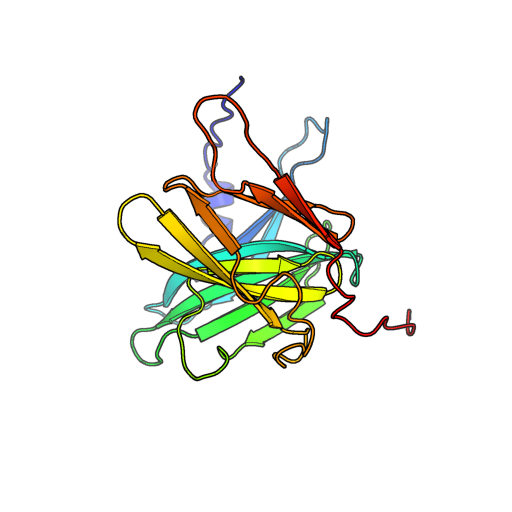M 1405 O O . GLN A 1 178 ? 7.207 0.721 -19.784 1.00 89.56 178 GLN A O 1
ATOM 1410 N N . ILE A 1 179 ? 6.031 -1.051 -20.519 1.00 9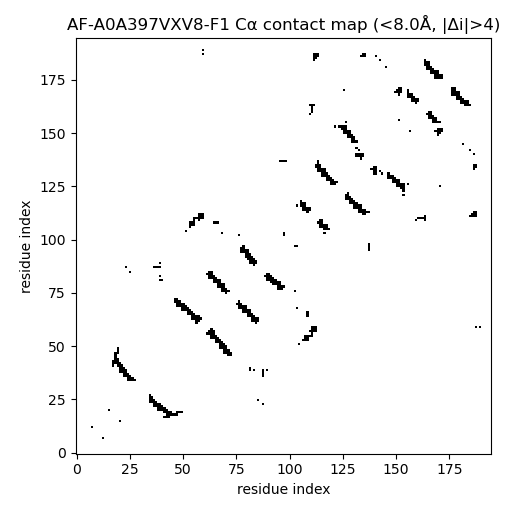1.81 179 ILE A N 1
ATOM 1411 C CA . ILE A 1 179 ? 5.406 -1.370 -19.236 1.00 91.81 179 ILE A CA 1
ATOM 1412 C C . ILE A 1 179 ? 5.844 -2.770 -18.835 1.00 91.81 179 ILE A C 1
ATOM 1414 O O . ILE A 1 179 ? 5.639 -3.735 -19.573 1.00 91.81 179 ILE A O 1
ATOM 1418 N N . LEU A 1 180 ? 6.418 -2.882 -17.643 1.00 92.12 180 LEU A N 1
ATOM 1419 C CA . LEU A 1 180 ? 6.633 -4.160 -16.992 1.00 92.12 180 LEU A CA 1
ATOM 1420 C C . LEU A 1 180 ? 5.323 -4.612 -16.349 1.00 92.12 180 LEU A C 1
ATOM 1422 O O . LEU A 1 180 ? 4.749 -3.883 -15.544 1.00 92.12 180 LEU A O 1
ATOM 1426 N N . SER A 1 181 ? 4.883 -5.823 -16.681 1.00 94.00 181 SER A N 1
ATOM 1427 C CA . SER A 1 181 ? 3.725 -6.472 -16.068 1.00 94.00 181 SER A CA 1
ATOM 1428 C C . SER A 1 181 ? 4.187 -7.638 -15.205 1.00 94.00 181 SER A C 1
ATOM 1430 O O . SER A 1 181 ? 4.879 -8.533 -15.691 1.00 94.00 181 SER A O 1
ATOM 1432 N N . VAL A 1 182 ? 3.796 -7.641 -13.933 1.00 92.88 182 VAL A N 1
ATOM 1433 C CA . VAL A 1 182 ? 4.222 -8.629 -12.937 1.00 92.88 182 VAL A CA 1
ATOM 1434 C C . VAL A 1 182 ? 3.010 -9.182 -12.2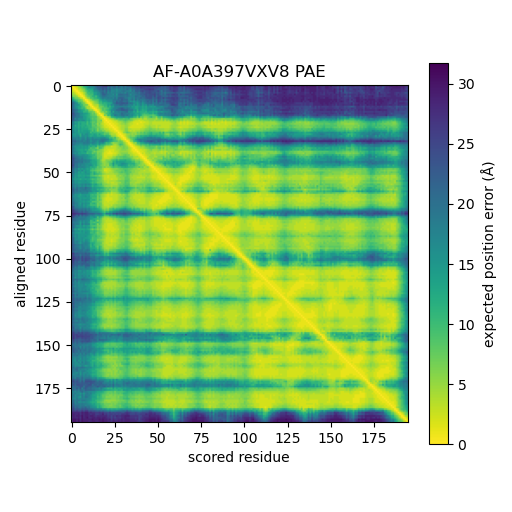09 1.00 92.88 182 VAL A C 1
ATOM 1436 O O . VAL A 1 182 ? 2.288 -8.435 -11.556 1.00 92.88 182 VAL A O 1
ATOM 1439 N N . ASN A 1 183 ? 2.810 -10.495 -12.261 1.00 93.06 183 ASN A N 1
ATOM 1440 C CA . ASN A 1 183 ? 1.811 -11.152 -11.422 1.00 93.06 183 ASN A CA 1
ATOM 1441 C C . ASN A 1 183 ? 2.352 -11.257 -9.996 1.00 93.06 183 ASN A C 1
ATOM 1443 O O . ASN A 1 183 ? 3.371 -11.913 -9.774 1.00 93.06 183 ASN A O 1
ATOM 1447 N N . LEU A 1 184 ? 1.683 -10.616 -9.040 1.00 92.38 184 LEU A N 1
ATOM 1448 C CA . LEU A 1 184 ? 2.067 -10.681 -7.635 1.00 92.38 184 LEU A CA 1
ATOM 1449 C C . LEU A 1 184 ? 1.610 -12.011 -7.012 1.00 92.38 184 LEU A C 1
ATOM 1451 O O . LEU A 1 184 ? 0.584 -12.568 -7.425 1.00 92.38 184 LEU A O 1
ATOM 1455 N N . PRO A 1 185 ? 2.342 -12.525 -6.009 1.00 90.94 185 PRO A N 1
ATOM 1456 C CA . PRO A 1 185 ? 1.930 -13.714 -5.276 1.00 90.94 185 PRO A CA 1
ATOM 1457 C C . PRO A 1 185 ? 0.661 -13.451 -4.455 1.00 90.94 185 PRO A C 1
ATOM 1459 O O . PRO A 1 185 ? 0.322 -12.312 -4.127 1.00 90.94 185 PRO A O 1
ATOM 1462 N N . LEU A 1 186 ? -0.024 -14.535 -4.099 1.00 90.50 186 LEU A N 1
ATOM 1463 C CA . LEU A 1 186 ? -1.032 -14.524 -3.044 1.00 90.50 186 LEU A CA 1
ATOM 1464 C C . LEU A 1 186 ? -0.314 -14.364 -1.697 1.00 90.50 186 LEU A C 1
ATOM 1466 O O . LEU A 1 186 ? 0.587 -15.146 -1.397 1.00 90.50 186 LEU A O 1
ATOM 1470 N N . LEU A 1 187 ? -0.701 -13.361 -0.910 1.00 89.19 187 LEU A N 1
ATOM 1471 C CA . LEU A 1 187 ? -0.038 -13.031 0.359 1.00 89.19 187 LEU A CA 1
ATOM 1472 C C . LEU A 1 187 ? -0.949 -13.194 1.577 1.00 89.19 187 LEU A C 1
ATOM 1474 O O . LEU A 1 187 ? -0.470 -13.107 2.700 1.00 89.19 187 LEU A O 1
ATOM 1478 N N . SER A 1 188 ? -2.242 -13.454 1.385 1.00 83.62 188 SER A N 1
ATOM 1479 C CA . SER A 1 188 ? -3.108 -13.912 2.472 1.00 83.62 188 SER A CA 1
ATOM 1480 C C . SER A 1 188 ? -3.345 -15.417 2.353 1.00 83.62 188 SER A C 1
ATOM 1482 O O . SER A 1 188 ? -3.589 -15.903 1.241 1.00 83.62 188 SER A O 1
ATOM 1484 N N . PRO A 1 189 ? -3.319 -16.182 3.458 1.00 68.00 189 PRO A N 1
ATOM 1485 C CA . PRO A 1 189 ? -3.827 -17.543 3.435 1.00 68.00 189 PRO A CA 1
ATOM 1486 C C . PRO A 1 189 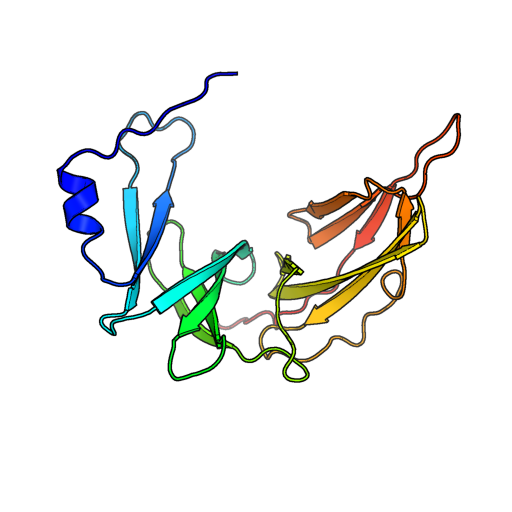? -5.303 -17.500 3.029 1.00 68.00 189 PRO A C 1
ATOM 1488 O O . PRO A 1 189 ? -6.103 -16.792 3.637 1.00 68.00 189 PRO A O 1
ATOM 1491 N N . TYR A 1 190 ? -5.681 -18.261 1.998 1.00 54.03 190 TYR A N 1
ATOM 1492 C CA . TYR A 1 190 ? -7.088 -18.438 1.650 1.00 54.03 190 TYR A CA 1
ATOM 1493 C C . TYR A 1 190 ? -7.796 -19.055 2.859 1.00 54.03 190 TYR A C 1
ATOM 1495 O O . TYR A 1 190 ? -7.632 -20.243 3.146 1.00 54.03 190 TYR A O 1
ATOM 1503 N N . ASN A 1 191 ? -8.528 -18.243 3.621 1.00 47.81 191 ASN A N 1
ATOM 1504 C CA . ASN A 1 191 ? -9.205 -18.727 4.809 1.00 47.81 191 ASN A CA 1
ATOM 1505 C C . ASN A 1 191 ? -10.461 -19.468 4.343 1.00 47.81 191 ASN A C 1
ATOM 1507 O O . ASN A 1 191 ? -11.525 -18.884 4.175 1.00 47.81 191 ASN A O 1
ATOM 1511 N N . SER A 1 192 ? -10.338 -20.777 4.111 1.00 40.91 192 SER A N 1
ATOM 1512 C CA . SER A 1 192 ? -11.450 -21.650 3.713 1.00 40.91 192 SER A CA 1
ATOM 1513 C C . SER A 1 192 ? -12.500 -21.836 4.819 1.00 40.91 192 SER A C 1
ATOM 1515 O O . SER A 1 192 ? -13.380 -22.684 4.700 1.00 40.91 192 SER A O 1
ATOM 1517 N N . LYS A 1 193 ? -12.396 -21.085 5.919 1.00 34.62 193 LYS A N 1
ATOM 1518 C CA . LYS A 1 193 ? -13.388 -21.030 6.985 1.00 34.62 193 LYS A CA 1
ATOM 1519 C C . LYS A 1 193 ? -14.286 -19.819 6.762 1.00 34.62 193 LYS A C 1
ATOM 1521 O O . LYS A 1 193 ? -14.169 -18.802 7.439 1.00 34.62 193 LYS A O 1
ATOM 1526 N N . CYS A 1 194 ? -15.184 -19.949 5.790 1.00 37.62 194 CYS A N 1
ATOM 1527 C CA . CYS A 1 194 ? -16.463 -19.260 5.883 1.00 37.62 194 CYS A CA 1
ATOM 1528 C C . CYS A 1 194 ? -17.228 -19.825 7.091 1.00 37.62 194 CYS A C 1
ATOM 1530 O O . CYS A 1 194 ? -17.109 -21.016 7.389 1.00 37.62 194 CYS A O 1
ATOM 1532 N N . PHE A 1 195 ? -17.941 -18.938 7.785 1.00 38.16 195 PHE A N 1
ATOM 1533 C CA . PHE A 1 195 ? -18.917 -19.270 8.823 1.00 38.16 195 PHE A CA 1
ATOM 1534 C C . PHE A 1 195 ? -19.916 -20.337 8.365 1.00 38.16 195 PHE A C 1
ATOM 1536 O O . PHE A 1 195 ? -20.303 -20.298 7.173 1.00 38.16 195 PHE A O 1
#

Sequence (195 aa):
MTIRTFTSNKTLAVQFSANAGIYAIMLGYNQPKTPKSFILYQLTTPNITFTGLYCSVDFVFIGHSCIASIRTTAVSTFYVRIRFLSSGTILSLDQMFPPNNGSLTNLRMLPLGGYALITRVYHGQIINFTFNLYDDDDKLSEYNFPLKQITANFDGAFDVLQNNTMLVALNETTTSWQILSVNLPLLSPYNSKCF

pLDDT: mean 78.42, std 16.23, range [23.17, 94.12]

Secondary structure (DSSP, 8-state):
---------HHHHHHT-SSEEEEEEE--TT--S-PEEEEEEEE-SSSEEEEEEEEEEETTTTEEEEEEEEEESSS--EEEEEEE-TTS-EEEEEEE--GGG----SEEE-TTSSEEEEEEEEETTEEEEEEEEE-TTSPBPS--TTTS-EEEETT--EEE-TTSEEEEEPPP-SS---EEEEEPPP-S-------

Radius of gyration: 19.01 Å; Cα contacts (8 Å, |Δi|>4): 377; chains: 1; bounding box: 49×42×53 Å

Nearest PDB structures (foldseek):
  5kjd-assembly5_E  TM=4.540E-01  e=2.270E-01  Synechocystis sp. PCC 6803 substr. Kazusa
  8asv-assembly1_A  TM=3.804E-01  e=2.525E-01  Saccharomyces cerevisiae
  7ucz-assembly2_B  TM=3.067E-01  e=1.631E+00  Homo sapiens
  4rzm-assembly1_A  TM=4.843E-01  e=3.826E+00  Streptomyces lasalocidi